Protein AF-0000000080323186 (afdb_homodimer)

Radius of gyration: 21.1 Å; Cα contacts (8 Å, |Δi|>4): 478; chains: 2; bounding box: 39×71×45 Å

InterPro domains:
  IPR002481 Ferric-uptake regulator [PF01475] (17-114)
  IPR002481 Ferric-uptake regulator [PTHR33202] (5-136)
  IPR036388 Winged helix-like DNA-binding domain superfamily [G3DSA:1.10.10.10] (1-80)
  IPR036390 Winged helix DNA-binding domain superfamily [SSF46785] (4-134)

Nearest PDB structures (foldseek):
  4rb2-assembly1_D  TM=7.045E-01  e=1.838E-07  Magnetospirillum gryphiswaldense MSR-1 v2
  4rb1-assembly1_B-2  TM=6.716E-01  e=1.170E-07  Magnetospirillum gryphiswaldense MSR-1 v2
  2b0l-assembly2_C  TM=6.275E-01  e=3.872E-02  Bacillus subtilis
  8ebt-assembly1_D  TM=6.786E-01  e=6.618E-01  Homo sapiens
  8eby-assembly1_D  TM=6.814E-01  e=1.435E+00  Homo sapiens

pLDDT: mean 89.01, std 11.56, range [39.66, 97.69]

Organism: NCBI:txid1503925

Foldseek 3Di:
DPPQLCVVCVVLVHHDDPVLSVLSVVQVPDQFWAFLVRSVVVPPPDDSVVSVVSQVVCCQSFQKHWADQPPPTITIHGHDPPGGGQCNQLQFEWEAEPVVRTIHTDSVHGNPDDDDDPPDDDRYDHHYHYYHDPVGD/DPPQLCVVCVVLVHHDDPVLSVLSVVQVPDQFWAFLVRSVVVVPPDDSVVSVVSQVVCCQSQQKHWADQPPPTITIHGHDPPGGGQCNQLQFEWEAEPVVRTIHTDSVHGNPDDDDDPPDDDRYDHHYHYYHDPVGD

Secondary structure (DSSP, 8-state):
----HHHHHHHTT----HHHHHHHHHHHT-SS-EEHHHHHHHT-S--HHHHHHHHHHHHHTTSEEEEE-SSSSEEEEEPPTT--TT-----EEEEEETTT--EEEEEEEEPPPPPPPTT-EEEEEEEEEEEE-TTT-/----HHHHHHHTT----HHHHHHHHHHHT-SS-EEHHHHHHHT-S--HHHHHHHHHHHHHTTSEEEEE-SSSSEEEEEPPTT--TT-----EEEEEETTT--EEEEEEEEPPPPPPPTT-EEEEEEEEEEEE-TTT-

Sequence (274 aa):
MTENIEVILTQKDINPTAMRLLVLDFLLKQTSAISLTDLEKGLDPSDRITLYRALKKFEEKGLVHSIDDGTGATKYALCEEDCVAGHHHDLHVHFFCNTCRETSCLPKHHIPQIALPEGFKSEEVNLIVKGVCNKCVMTENIEVILTQKDINPTAMRLLVLDFLLKQTSAISLTDLEKGLDPSDRITLYRALKKFEEKGLVHSIDDGTGATKYALCEEDCVAGHHHDLHVHFFCNTCRETSCLPKHHIPQIALPEGFKSEEVNLIVKGVCNKCV

Solvent-accessible surface area (backbone atoms only — not comparable to full-atom values): 15677 Å² total; per-residue (Å²): 128,80,73,56,65,55,56,58,30,48,75,48,75,37,83,70,43,73,66,47,46,51,52,48,55,55,58,71,71,48,90,47,42,40,33,67,66,55,51,39,66,74,53,62,93,58,60,63,66,60,53,48,51,45,52,51,53,34,37,60,40,21,48,26,46,76,41,74,74,71,78,75,55,58,25,37,36,76,42,60,89,84,41,46,54,87,54,73,66,60,51,32,36,32,40,35,19,74,76,86,66,47,34,34,79,36,77,87,32,60,54,71,88,76,78,68,63,87,59,48,45,83,72,44,64,46,40,35,36,31,28,38,38,58,87,73,98,130,79,73,56,65,55,55,58,31,48,75,48,76,36,81,70,43,72,67,48,45,50,52,48,56,53,57,71,71,47,90,48,41,40,32,68,67,54,50,39,66,72,52,63,91,58,60,62,65,59,54,48,51,44,51,49,51,33,36,60,42,22,49,26,46,77,40,72,75,72,78,77,55,60,24,38,36,75,42,60,90,83,42,46,55,87,55,72,64,62,51,32,37,30,38,35,19,74,75,87,67,47,35,34,80,37,77,88,34,59,54,71,87,76,78,68,64,86,58,49,44,82,73,44,63,46,42,35,35,30,25,38,38,59,87,73,100

Structure (mmCIF, N/CA/C/O backbone):
data_AF-0000000080323186-model_v1
#
loop_
_entity.id
_entity.type
_entity.pdbx_description
1 polymer 'Contig2, whole genome shotgun sequence'
#
loop_
_atom_site.group_PDB
_atom_site.id
_atom_site.type_symbol
_atom_site.label_atom_id
_atom_site.label_alt_id
_atom_site.label_comp_id
_atom_site.label_asym_id
_atom_site.label_entity_id
_atom_site.label_seq_id
_atom_site.pdbx_PDB_ins_code
_atom_site.Cartn_x
_atom_site.Cartn_y
_atom_site.Cartn_z
_atom_site.occupancy
_atom_site.B_iso_or_equiv
_atom_site.auth_seq_id
_atom_site.auth_comp_id
_atom_site.auth_asym_id
_atom_site.auth_atom_id
_atom_site.pdbx_PDB_model_num
ATOM 1 N N . MET A 1 1 ? -2.879 -36.875 -7.383 1 39.81 1 MET A N 1
ATOM 2 C CA . MET A 1 1 ? -3.014 -36.312 -8.719 1 39.81 1 MET A CA 1
ATOM 3 C C . MET A 1 1 ? -2.125 -35.094 -8.883 1 39.81 1 MET A C 1
ATOM 5 O O . MET A 1 1 ? -2.342 -34.062 -8.219 1 39.81 1 MET A O 1
ATOM 9 N N . THR A 1 2 ? -0.84 -35.219 -8.781 1 50.88 2 THR A N 1
ATOM 10 C CA . THR A 1 2 ? 0.13 -34.125 -8.922 1 50.88 2 THR A CA 1
ATOM 11 C C . THR A 1 2 ? -0.295 -33.156 -10.023 1 50.88 2 THR A C 1
ATOM 13 O O . THR A 1 2 ? -0.417 -33.562 -11.188 1 50.88 2 THR A O 1
ATOM 16 N N . GLU A 1 3 ? -1.358 -32.438 -9.906 1 59.62 3 GLU A N 1
ATOM 17 C CA . GLU A 1 3 ? -1.761 -31.484 -10.953 1 59.62 3 GLU A CA 1
ATOM 18 C C . GLU A 1 3 ? -0.563 -31.047 -11.789 1 59.62 3 GLU A C 1
ATOM 20 O O . GLU A 1 3 ? 0.5 -30.734 -11.25 1 59.62 3 GLU A O 1
ATOM 25 N N . ASN A 1 4 ? -0.536 -31.531 -13.102 1 83.94 4 ASN A N 1
ATOM 26 C CA . ASN A 1 4 ? 0.609 -31.266 -13.969 1 83.94 4 ASN A CA 1
ATOM 27 C C . ASN A 1 4 ? 0.836 -29.781 -14.18 1 83.94 4 ASN A C 1
ATOM 29 O O . ASN A 1 4 ? -0.018 -29.094 -14.734 1 83.94 4 ASN A O 1
ATOM 33 N N . ILE A 1 5 ? 1.724 -29.234 -13.352 1 91.69 5 ILE A N 1
ATOM 34 C CA . ILE A 1 5 ? 2.098 -27.812 -13.375 1 91.69 5 ILE A CA 1
ATOM 35 C C . ILE A 1 5 ? 2.207 -27.344 -14.82 1 91.69 5 ILE A C 1
ATOM 37 O O . ILE A 1 5 ? 1.92 -26.172 -15.117 1 91.69 5 ILE A O 1
ATOM 41 N N . GLU A 1 6 ? 2.463 -28.328 -15.719 1 94.75 6 GLU A N 1
ATOM 42 C CA . GLU A 1 6 ? 2.523 -27.969 -17.141 1 94.75 6 GLU A CA 1
ATOM 43 C C . GLU A 1 6 ? 1.145 -27.594 -17.672 1 94.75 6 GLU A C 1
ATOM 45 O O . GLU A 1 6 ? 1.015 -26.672 -18.469 1 94.75 6 GLU A O 1
ATOM 50 N N . VAL A 1 7 ? 0.185 -28.297 -17.281 1 94.12 7 VAL A N 1
ATOM 51 C CA . VAL A 1 7 ? -1.182 -28.078 -17.734 1 94.12 7 VAL A CA 1
ATOM 52 C C . VAL A 1 7 ? -1.679 -26.719 -17.25 1 94.12 7 VAL A C 1
ATOM 54 O O . VAL A 1 7 ? -2.367 -26 -17.984 1 94.12 7 VAL A O 1
ATOM 57 N N . ILE A 1 8 ? -1.32 -26.391 -16.062 1 92.94 8 ILE A N 1
ATOM 58 C CA . ILE A 1 8 ? -1.73 -25.109 -15.5 1 92.94 8 ILE A CA 1
ATOM 59 C C . ILE A 1 8 ? -1.182 -23.969 -16.344 1 92.94 8 ILE A C 1
ATOM 61 O O . ILE A 1 8 ? -1.913 -23.047 -16.703 1 92.94 8 ILE A O 1
ATOM 65 N N . LEU A 1 9 ? 0.077 -24.031 -16.703 1 95.31 9 LEU A N 1
ATOM 66 C CA . LEU A 1 9 ? 0.711 -22.984 -17.516 1 95.31 9 LEU A CA 1
ATOM 67 C C . LEU A 1 9 ? 0.094 -22.938 -18.906 1 95.31 9 LEU A C 1
ATOM 69 O O . LEU A 1 9 ? -0.231 -21.844 -19.391 1 95.31 9 LEU A O 1
ATOM 73 N N . THR A 1 10 ? -0.142 -24.047 -19.438 1 94.44 10 THR A N 1
ATOM 74 C CA . THR A 1 10 ? -0.673 -24.094 -20.797 1 94.44 10 THR A CA 1
ATOM 75 C C . THR A 1 10 ? -2.104 -23.562 -20.844 1 94.44 10 THR A C 1
ATOM 77 O O . THR A 1 10 ? -2.494 -22.906 -21.797 1 94.44 10 THR A O 1
ATOM 80 N N . GLN A 1 11 ? -2.852 -23.859 -19.844 1 90.62 11 GLN A N 1
ATOM 81 C CA . GLN A 1 11 ? -4.23 -23.391 -19.766 1 90.62 11 GLN A CA 1
ATOM 82 C C . GLN A 1 11 ? -4.289 -21.859 -19.672 1 90.62 11 GLN A C 1
ATOM 84 O O . GLN A 1 11 ? -5.277 -21.25 -20.062 1 90.62 11 GLN A O 1
ATOM 89 N N . LYS A 1 12 ? -3.244 -21.266 -19.141 1 91.5 12 LYS A N 1
ATOM 90 C CA . LYS A 1 12 ? -3.16 -19.812 -19.016 1 91.5 12 LYS A CA 1
ATOM 91 C C . LYS A 1 12 ? -2.379 -19.203 -20.172 1 91.5 12 LYS A C 1
ATOM 93 O O . LYS A 1 12 ? -1.986 -18.031 -20.125 1 91.5 12 LYS A O 1
ATOM 98 N N . ASP A 1 13 ? -2.104 -20.031 -21.188 1 94.25 13 ASP A N 1
ATOM 99 C CA . ASP A 1 13 ? -1.383 -19.625 -22.391 1 94.25 13 ASP A CA 1
ATOM 100 C C . ASP A 1 13 ? 0.038 -19.172 -22.047 1 94.25 13 ASP A C 1
ATOM 102 O O . ASP A 1 13 ? 0.522 -18.172 -22.562 1 94.25 13 ASP A O 1
ATOM 106 N N . ILE A 1 14 ? 0.627 -19.875 -21.141 1 96.06 14 ILE A N 1
ATOM 107 C CA . ILE A 1 14 ? 2.023 -19.641 -20.781 1 96.06 14 ILE A CA 1
ATOM 108 C C . ILE A 1 14 ? 2.871 -20.828 -21.234 1 96.06 14 ILE A C 1
ATOM 110 O O . ILE A 1 14 ? 2.559 -21.984 -20.938 1 96.06 14 ILE A O 1
ATOM 114 N N . ASN A 1 15 ? 3.98 -20.531 -22 1 97.31 15 ASN A N 1
ATOM 115 C CA . ASN A 1 15 ? 4.898 -21.578 -22.406 1 97.31 15 ASN A CA 1
ATOM 116 C C . ASN A 1 15 ? 5.582 -22.234 -21.203 1 97.31 15 ASN A C 1
ATOM 118 O O . ASN A 1 15 ? 6.234 -21.547 -20.422 1 97.31 15 ASN A O 1
ATOM 122 N N . PRO A 1 16 ? 5.422 -23.531 -21.062 1 96.88 16 PRO A N 1
ATOM 123 C CA . PRO A 1 16 ? 6.016 -24.188 -19.906 1 96.88 16 PRO A CA 1
ATOM 124 C C . PRO A 1 16 ? 7.516 -24.438 -20.062 1 96.88 16 PRO A C 1
ATOM 126 O O . PRO A 1 16 ? 7.934 -25.578 -20.281 1 96.88 16 PRO A O 1
ATOM 129 N N . THR A 1 17 ? 8.328 -23.422 -19.844 1 96.12 17 THR A N 1
ATOM 130 C CA . THR A 1 17 ? 9.773 -23.609 -19.797 1 96.12 17 THR A CA 1
ATOM 131 C C . THR A 1 17 ? 10.195 -24.203 -18.453 1 96.12 17 THR A C 1
ATOM 133 O O . THR A 1 17 ? 9.406 -24.234 -17.5 1 96.12 17 THR A O 1
ATOM 136 N N . ALA A 1 18 ? 11.391 -24.688 -18.391 1 94.94 18 ALA A N 1
ATOM 137 C CA . ALA A 1 18 ? 11.891 -25.297 -17.156 1 94.94 18 ALA A CA 1
ATOM 138 C C . ALA A 1 18 ? 11.797 -24.328 -15.992 1 94.94 18 ALA A C 1
ATOM 140 O O . ALA A 1 18 ? 11.32 -24.688 -14.914 1 94.94 18 ALA A O 1
ATOM 141 N N . MET A 1 19 ? 12.211 -23.109 -16.219 1 95.88 19 MET A N 1
ATOM 142 C CA . MET A 1 19 ? 12.219 -22.109 -15.141 1 95.88 19 MET A CA 1
ATOM 143 C C . MET A 1 19 ? 10.797 -21.766 -14.703 1 95.88 19 MET A C 1
ATOM 145 O O . MET A 1 19 ? 10.523 -21.641 -13.508 1 95.88 19 MET A O 1
ATOM 149 N N . ARG A 1 20 ? 9.93 -21.656 -15.672 1 97 20 ARG A N 1
ATOM 150 C CA . ARG A 1 20 ? 8.547 -21.344 -15.32 1 97 20 ARG A CA 1
ATOM 151 C C . ARG A 1 20 ? 7.91 -22.484 -14.531 1 97 20 ARG A C 1
ATOM 153 O O . ARG A 1 20 ? 7.113 -22.25 -13.625 1 97 20 ARG A O 1
ATOM 160 N N . LEU A 1 21 ? 8.227 -23.688 -14.891 1 96.88 21 LEU A N 1
ATOM 161 C CA . LEU A 1 21 ? 7.734 -24.844 -14.133 1 96.88 21 LEU A CA 1
ATOM 162 C C . LEU A 1 21 ? 8.273 -24.812 -12.703 1 96.88 21 LEU A C 1
ATOM 164 O O . LEU A 1 21 ? 7.539 -25.094 -11.758 1 96.88 21 LEU A O 1
ATOM 168 N N . LEU A 1 22 ? 9.531 -24.469 -12.547 1 96.19 22 LEU A N 1
ATOM 169 C CA . LEU A 1 22 ? 10.141 -24.391 -11.227 1 96.19 22 LEU A CA 1
ATOM 170 C C . LEU A 1 22 ? 9.492 -23.297 -10.391 1 96.19 22 LEU A C 1
ATOM 172 O O . LEU A 1 22 ? 9.188 -23.5 -9.211 1 96.19 22 LEU A O 1
ATOM 176 N N . VAL A 1 23 ? 9.328 -22.172 -10.984 1 97.31 23 VAL A N 1
ATOM 177 C CA . VAL A 1 23 ? 8.719 -21.031 -10.289 1 97.31 23 VAL A CA 1
ATOM 178 C C . VAL A 1 23 ? 7.309 -21.391 -9.836 1 97.31 23 VAL A C 1
ATOM 180 O O . VAL A 1 23 ? 6.934 -21.156 -8.688 1 97.31 23 VAL A O 1
ATOM 183 N N . LEU A 1 24 ? 6.574 -22.016 -10.742 1 97.19 24 LEU A N 1
ATOM 184 C CA . LEU A 1 24 ? 5.207 -22.391 -10.398 1 97.19 24 LEU A CA 1
ATOM 185 C C . LEU A 1 24 ? 5.195 -23.422 -9.273 1 97.19 24 LEU A C 1
ATOM 187 O O . LEU A 1 24 ? 4.398 -23.312 -8.336 1 97.19 24 LEU A O 1
ATOM 191 N N . ASP A 1 25 ? 6.012 -24.406 -9.414 1 96.5 25 ASP A N 1
ATOM 192 C CA . ASP A 1 25 ? 6.102 -25.422 -8.375 1 96.5 25 ASP A CA 1
ATOM 193 C C . ASP A 1 25 ? 6.402 -24.797 -7.012 1 96.5 25 ASP A C 1
ATOM 195 O O . ASP A 1 25 ? 5.805 -25.172 -6.004 1 96.5 25 ASP A O 1
ATOM 199 N N . PHE A 1 26 ? 7.328 -23.875 -6.965 1 97.25 26 PHE A N 1
ATOM 200 C CA . PHE A 1 26 ? 7.676 -23.172 -5.742 1 97.25 26 PHE A CA 1
ATOM 201 C C . PHE A 1 26 ? 6.473 -22.406 -5.191 1 97.25 26 PHE A C 1
ATOM 203 O O . PHE A 1 26 ? 6.18 -22.484 -3.996 1 97.25 26 PHE A O 1
ATOM 210 N N . LEU A 1 27 ? 5.762 -21.672 -6.055 1 97.06 27 LEU A N 1
ATOM 211 C CA . LEU A 1 27 ? 4.609 -20.875 -5.652 1 97.06 27 LEU A CA 1
ATOM 212 C C . LEU A 1 27 ? 3.512 -21.766 -5.07 1 97.06 27 LEU A C 1
ATOM 214 O O . LEU A 1 27 ? 2.869 -21.406 -4.082 1 97.06 27 LEU A O 1
ATOM 218 N N . LEU A 1 28 ? 3.324 -22.922 -5.66 1 95.56 28 LEU A N 1
ATOM 219 C CA . LEU A 1 28 ? 2.27 -23.844 -5.246 1 95.56 28 LEU A CA 1
ATOM 220 C C . LEU A 1 28 ? 2.523 -24.359 -3.836 1 95.56 28 LEU A C 1
ATOM 222 O O . LEU A 1 28 ? 1.591 -24.781 -3.15 1 95.56 28 LEU A O 1
ATOM 226 N N . LYS A 1 29 ? 3.697 -24.266 -3.391 1 95.62 29 LYS A N 1
ATOM 227 C CA . LYS A 1 29 ? 4.074 -24.812 -2.092 1 95.62 29 LYS A CA 1
ATOM 228 C C . LYS A 1 29 ? 4.047 -23.75 -1.011 1 95.62 29 LYS A C 1
ATOM 230 O O . LYS A 1 29 ? 4.32 -24.031 0.158 1 95.62 29 LYS A O 1
ATOM 235 N N . GLN A 1 30 ? 3.779 -22.531 -1.387 1 95.5 30 GLN A N 1
ATOM 236 C CA . GLN A 1 30 ? 3.744 -21.438 -0.424 1 95.5 30 GLN A CA 1
ATOM 237 C C . GLN A 1 30 ? 2.355 -21.281 0.192 1 95.5 30 GLN A C 1
ATOM 239 O O . GLN A 1 30 ? 1.347 -21.516 -0.48 1 95.5 30 GLN A O 1
ATOM 244 N N . THR A 1 31 ? 2.285 -20.859 1.479 1 92.69 31 THR A N 1
ATOM 245 C CA . THR A 1 31 ? 1.031 -20.578 2.172 1 92.69 31 THR A CA 1
ATOM 246 C C . THR A 1 31 ? 0.79 -19.078 2.287 1 92.69 31 THR A C 1
ATOM 248 O O . THR A 1 31 ? -0.274 -18.656 2.738 1 92.69 31 THR A O 1
ATOM 251 N N . SER A 1 32 ? 1.751 -18.312 1.942 1 95.94 32 SER A N 1
ATOM 252 C CA . SER A 1 32 ? 1.684 -16.859 1.958 1 95.94 32 SER A CA 1
ATOM 253 C C . SER A 1 32 ? 2.326 -16.25 0.71 1 95.94 32 SER A C 1
ATOM 255 O O . SER A 1 32 ? 3.008 -16.953 -0.04 1 95.94 32 SER A O 1
ATOM 257 N N . ALA A 1 33 ? 2.039 -14.984 0.494 1 96.62 33 ALA A N 1
ATOM 258 C CA . ALA A 1 33 ? 2.629 -14.297 -0.651 1 96.62 33 ALA A CA 1
ATOM 259 C C . ALA A 1 33 ? 4.145 -14.188 -0.501 1 96.62 33 ALA A C 1
ATOM 261 O O . ALA A 1 33 ? 4.656 -14.07 0.614 1 96.62 33 ALA A O 1
ATOM 262 N N . ILE A 1 34 ? 4.852 -14.172 -1.639 1 97.38 34 ILE A N 1
ATOM 263 C CA . ILE A 1 34 ? 6.309 -14.156 -1.569 1 97.38 34 ILE A CA 1
ATOM 264 C C . ILE A 1 34 ? 6.852 -13.031 -2.451 1 97.38 34 ILE A C 1
ATOM 266 O O . ILE A 1 34 ? 6.223 -12.648 -3.439 1 97.38 34 ILE A O 1
ATOM 270 N N . SER A 1 35 ? 7.977 -12.516 -2.027 1 96.88 35 SER A N 1
ATOM 271 C CA . SER A 1 35 ? 8.68 -11.523 -2.84 1 96.88 35 SER A CA 1
ATOM 272 C C . SER A 1 35 ? 9.602 -12.195 -3.852 1 96.88 35 SER A C 1
ATOM 274 O O . SER A 1 35 ? 9.844 -13.398 -3.775 1 96.88 35 SER A O 1
ATOM 276 N N . LEU A 1 36 ? 10.039 -11.359 -4.828 1 96.81 36 LEU A N 1
ATOM 277 C CA . LEU A 1 36 ? 11.055 -11.836 -5.754 1 96.81 36 LEU A CA 1
ATOM 278 C C . LEU A 1 36 ? 12.281 -12.336 -5.004 1 96.81 36 LEU A C 1
ATOM 280 O O . LEU A 1 36 ? 12.859 -13.367 -5.359 1 96.81 36 LEU A O 1
ATOM 284 N N . THR A 1 37 ? 12.648 -11.641 -3.961 1 96.31 37 THR A N 1
ATOM 285 C CA . THR A 1 37 ? 13.797 -12.031 -3.145 1 96.31 37 THR A CA 1
ATOM 286 C C . THR A 1 37 ? 13.562 -13.391 -2.496 1 96.31 37 THR A C 1
ATOM 288 O O . THR A 1 37 ? 14.461 -14.227 -2.451 1 96.31 37 THR A O 1
ATOM 291 N N . ASP A 1 38 ? 12.43 -13.641 -1.969 1 96.06 38 ASP A N 1
ATOM 292 C CA . ASP A 1 38 ? 12.078 -14.938 -1.404 1 96.06 38 ASP A CA 1
ATOM 293 C C . ASP A 1 38 ? 12.227 -16.047 -2.445 1 96.06 38 ASP A C 1
ATOM 295 O O . ASP A 1 38 ? 12.766 -17.109 -2.148 1 96.06 38 ASP A O 1
ATOM 299 N N . LEU A 1 39 ? 11.664 -15.75 -3.623 1 97.31 39 LEU A N 1
ATOM 300 C CA . LEU A 1 39 ? 11.734 -16.703 -4.719 1 97.31 39 LEU A CA 1
ATOM 301 C C . LEU A 1 39 ? 13.18 -17.016 -5.082 1 97.31 39 LEU A C 1
ATOM 303 O O . LEU A 1 39 ? 13.547 -18.188 -5.242 1 97.31 39 LEU A O 1
ATOM 307 N N . GLU A 1 40 ? 13.969 -15.992 -5.18 1 96.94 40 GLU A N 1
ATOM 308 C CA . GLU A 1 40 ? 15.383 -16.141 -5.512 1 96.94 40 GLU A CA 1
ATOM 309 C C . GLU A 1 40 ? 16.109 -17.016 -4.488 1 96.94 40 GLU A C 1
ATOM 311 O O . GLU A 1 40 ? 16.859 -17.906 -4.855 1 96.94 40 GLU A O 1
ATOM 316 N N . LYS A 1 41 ? 15.875 -16.844 -3.293 1 95.94 41 LYS A N 1
ATOM 317 C CA . LYS A 1 41 ? 16.484 -17.625 -2.223 1 95.94 41 LYS A CA 1
ATOM 318 C C . LYS A 1 41 ? 16.047 -19.078 -2.271 1 95.94 41 LYS A C 1
ATOM 320 O O . LYS A 1 41 ? 16.844 -19.984 -2.014 1 95.94 41 LYS A O 1
ATOM 325 N N . GLY A 1 42 ? 14.82 -19.219 -2.59 1 95.44 42 GLY A N 1
ATOM 326 C CA . GLY A 1 42 ? 14.25 -20.562 -2.605 1 95.44 42 GLY A CA 1
ATOM 327 C C . GLY A 1 42 ? 14.719 -21.391 -3.783 1 95.44 42 GLY A C 1
ATOM 328 O O . GLY A 1 42 ? 14.734 -22.625 -3.715 1 95.44 42 GLY A O 1
ATOM 329 N N .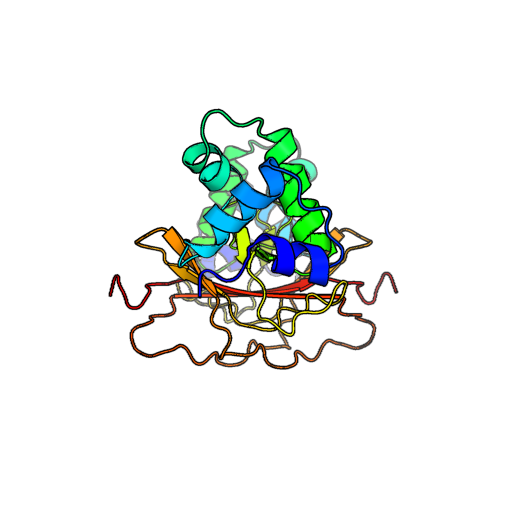 LEU A 1 43 ? 15.023 -20.75 -4.852 1 94.19 43 LEU A N 1
ATOM 330 C CA . LEU A 1 43 ? 15.406 -21.484 -6.055 1 94.19 43 LEU A CA 1
ATOM 331 C C . LEU A 1 43 ? 16.891 -21.312 -6.34 1 94.19 43 LEU A C 1
ATOM 333 O O . LEU A 1 43 ? 17.359 -21.594 -7.445 1 94.19 43 LEU A O 1
ATOM 337 N N . ASP A 1 44 ? 17.75 -20.891 -5.426 1 83.31 44 ASP A N 1
ATOM 338 C CA . ASP A 1 44 ? 19.188 -20.672 -5.609 1 83.31 44 ASP A CA 1
ATOM 339 C C . ASP A 1 44 ? 19.875 -21.969 -6.051 1 83.31 44 ASP A C 1
ATOM 341 O O . ASP A 1 44 ? 19.609 -23.031 -5.504 1 83.31 44 ASP A O 1
ATOM 345 N N . PRO A 1 45 ? 20.719 -21.766 -7.238 1 81.12 45 PRO A N 1
ATOM 346 C CA . PRO A 1 45 ? 21.203 -20.578 -7.941 1 81.12 45 PRO A CA 1
ATOM 347 C C . PRO A 1 45 ? 20.328 -20.203 -9.141 1 81.12 45 PRO A C 1
ATOM 349 O O . PRO A 1 45 ? 20.031 -21.062 -9.977 1 81.12 45 PRO A O 1
ATOM 352 N N . SER A 1 46 ? 19.469 -19.172 -9.164 1 82.19 46 SER A N 1
ATOM 353 C CA . SER A 1 46 ? 18.703 -18.688 -10.312 1 82.19 46 SER A CA 1
ATOM 354 C C . SER A 1 46 ? 18.922 -17.203 -10.531 1 82.19 46 SER A C 1
ATOM 356 O O . SER A 1 46 ? 19.188 -16.469 -9.578 1 82.19 46 SER A O 1
ATOM 358 N N . ASP A 1 47 ? 18.906 -16.828 -11.797 1 92.19 47 ASP A N 1
ATOM 359 C CA . ASP A 1 47 ? 19.031 -15.438 -12.219 1 92.19 47 ASP A CA 1
ATOM 360 C C . ASP A 1 47 ? 17.781 -14.633 -11.836 1 92.19 47 ASP A C 1
ATOM 362 O O . ASP A 1 47 ? 16.672 -14.992 -12.203 1 92.19 47 ASP A O 1
ATOM 366 N N . ARG A 1 48 ? 18.062 -13.625 -11.086 1 95 48 ARG A N 1
ATOM 367 C CA . ARG A 1 48 ? 16.984 -12.789 -10.57 1 95 48 ARG A CA 1
ATOM 368 C C . ARG A 1 48 ? 16.141 -12.219 -11.703 1 95 48 ARG A C 1
ATOM 370 O O . ARG A 1 48 ? 14.906 -12.156 -11.602 1 95 48 ARG A O 1
ATOM 377 N N . ILE A 1 49 ? 16.734 -11.867 -12.758 1 96.31 49 ILE A N 1
ATOM 378 C CA . ILE A 1 49 ? 16.031 -11.281 -13.891 1 96.31 49 ILE A CA 1
ATOM 379 C C . ILE A 1 49 ? 15.07 -12.305 -14.5 1 96.31 49 ILE A C 1
ATOM 381 O O . ILE A 1 49 ? 13.922 -11.984 -14.812 1 96.31 49 ILE A O 1
ATOM 385 N N . THR A 1 50 ? 15.531 -13.492 -14.648 1 96.38 50 THR A N 1
ATOM 386 C CA . THR A 1 50 ? 14.719 -14.57 -15.203 1 96.38 50 THR A CA 1
ATOM 387 C C . THR A 1 50 ? 13.5 -14.836 -14.32 1 96.38 50 THR A C 1
ATOM 389 O O . THR A 1 50 ? 12.383 -14.977 -14.828 1 96.38 50 THR A O 1
ATOM 392 N N . LEU A 1 51 ? 13.773 -14.883 -13.07 1 97.69 51 LEU A N 1
ATOM 393 C CA . LEU A 1 51 ? 12.68 -15.109 -12.133 1 97.69 51 LEU A CA 1
ATOM 394 C C . LEU A 1 51 ? 11.664 -13.969 -12.195 1 97.69 51 LEU A C 1
ATOM 396 O O . LEU A 1 51 ? 10.453 -14.211 -12.172 1 97.69 51 LEU A O 1
ATOM 400 N N . TYR A 1 52 ? 12.141 -12.805 -12.32 1 97.69 52 TYR A N 1
ATOM 401 C CA . TYR A 1 52 ? 11.281 -11.625 -12.414 1 97.69 52 TYR A CA 1
ATOM 402 C C . TYR A 1 52 ? 10.391 -11.695 -13.648 1 97.69 52 TYR A C 1
ATOM 404 O O . TYR A 1 52 ? 9.188 -11.438 -13.578 1 97.69 52 TYR A O 1
ATOM 412 N N . ARG A 1 53 ? 10.953 -12.016 -14.695 1 97 53 ARG A N 1
ATOM 413 C CA . ARG A 1 53 ? 10.211 -12.094 -15.953 1 97 53 ARG A CA 1
ATOM 414 C C . ARG A 1 53 ? 9.148 -13.18 -15.891 1 97 53 ARG A C 1
ATOM 416 O O . ARG A 1 53 ? 8.055 -13.016 -16.438 1 97 53 ARG A O 1
ATOM 423 N N . ALA A 1 54 ? 9.539 -14.328 -15.289 1 97.56 54 ALA A N 1
ATOM 424 C CA . ALA A 1 54 ? 8.547 -15.383 -15.117 1 97.56 54 ALA A CA 1
ATOM 425 C C . ALA A 1 54 ? 7.352 -14.883 -14.305 1 97.56 54 ALA A C 1
ATOM 427 O O . ALA A 1 54 ? 6.199 -15.078 -14.695 1 97.56 54 ALA A O 1
ATOM 428 N N . LEU A 1 55 ? 7.66 -14.234 -13.219 1 96.88 55 LEU A N 1
ATOM 429 C CA . LEU A 1 55 ? 6.602 -13.703 -12.367 1 96.88 55 LEU A CA 1
ATOM 430 C C . LEU A 1 55 ? 5.738 -12.695 -13.133 1 96.88 55 LEU A C 1
ATOM 432 O O . LEU A 1 55 ? 4.512 -12.711 -13.008 1 96.88 55 LEU A O 1
ATOM 436 N N . LYS A 1 56 ? 6.387 -11.852 -13.914 1 95.94 56 LYS A N 1
ATOM 437 C CA . LYS A 1 56 ? 5.648 -10.844 -14.672 1 95.94 56 LYS A CA 1
ATOM 438 C C . LYS A 1 56 ? 4.754 -11.492 -15.727 1 95.94 56 LYS A C 1
ATOM 440 O O . LYS A 1 56 ? 3.625 -11.055 -15.945 1 95.94 56 LYS A O 1
ATOM 445 N N . LYS A 1 57 ? 5.293 -12.477 -16.375 1 95.75 57 LYS A N 1
ATOM 446 C CA . LYS A 1 57 ? 4.48 -13.227 -17.328 1 95.75 57 LYS A CA 1
ATOM 447 C C . LYS A 1 57 ? 3.287 -13.883 -16.625 1 95.75 57 LYS A C 1
ATOM 449 O O . LYS A 1 57 ? 2.166 -13.844 -17.141 1 95.75 57 LYS A O 1
ATOM 454 N N . PHE A 1 58 ? 3.527 -14.547 -15.453 1 95.44 58 PHE A N 1
ATOM 455 C CA . PHE A 1 58 ? 2.451 -15.141 -14.672 1 95.44 58 PHE A CA 1
ATOM 456 C C . PHE A 1 58 ? 1.393 -14.109 -14.32 1 95.44 58 PHE A C 1
ATOM 458 O O . PHE A 1 58 ? 0.194 -14.391 -14.391 1 95.44 58 PHE A O 1
ATOM 465 N N . GLU A 1 59 ? 1.826 -12.953 -13.922 1 92.69 59 GLU A N 1
ATOM 466 C CA . GLU A 1 59 ? 0.921 -11.867 -13.555 1 92.69 59 GLU A CA 1
ATOM 467 C C . GLU A 1 59 ? 0.1 -11.406 -14.75 1 92.69 59 GLU A C 1
ATOM 469 O O . GLU A 1 59 ? -1.118 -11.242 -14.648 1 92.69 59 GLU A O 1
ATOM 474 N N . GLU A 1 60 ? 0.73 -11.211 -15.828 1 90.75 60 GLU A N 1
ATOM 475 C CA . GLU A 1 60 ? 0.092 -10.773 -17.062 1 90.75 60 GLU A CA 1
ATOM 476 C C . GLU A 1 60 ? -1.02 -11.734 -17.484 1 90.75 60 GLU A C 1
ATOM 478 O O . GLU A 1 60 ? -2.062 -11.305 -17.984 1 90.75 60 GLU A O 1
ATOM 483 N N . LYS A 1 61 ? -0.775 -12.969 -17.234 1 91.81 61 LYS A N 1
ATOM 484 C CA . LYS A 1 61 ? -1.694 -13.992 -17.719 1 91.81 61 LYS A CA 1
ATOM 485 C C . LYS A 1 61 ? -2.68 -14.398 -16.625 1 91.81 61 LYS A C 1
ATOM 487 O O . LYS A 1 61 ? -3.439 -15.359 -16.797 1 91.81 61 LYS A O 1
ATOM 492 N N . GLY A 1 62 ? -2.615 -13.797 -15.469 1 90.12 62 GLY A N 1
ATOM 493 C CA . GLY A 1 62 ? -3.598 -13.992 -14.414 1 90.12 62 GLY A CA 1
ATOM 494 C C . GLY A 1 62 ? -3.334 -15.227 -13.57 1 90.12 62 GLY A C 1
ATOM 495 O O . GLY A 1 62 ? -4.258 -15.805 -13 1 90.12 62 GLY A O 1
ATOM 496 N N . LEU A 1 63 ? -2.168 -15.688 -13.594 1 92.38 63 LEU A N 1
ATOM 497 C CA . LEU A 1 63 ? -1.808 -16.844 -12.773 1 92.38 63 LEU A CA 1
ATOM 498 C C . LEU A 1 63 ? -1.439 -16.406 -11.359 1 92.38 63 LEU A C 1
ATOM 500 O O . LEU A 1 63 ? -1.754 -17.094 -10.391 1 92.38 63 LEU A O 1
ATOM 504 N N . VAL A 1 64 ? -0.783 -15.242 -11.266 1 93.5 64 VAL A N 1
ATOM 505 C CA . VAL A 1 64 ? -0.472 -14.656 -9.969 1 93.5 64 VAL A CA 1
ATOM 506 C C . VAL A 1 64 ? -0.914 -13.195 -9.938 1 93.5 64 VAL A C 1
ATOM 508 O O . VAL A 1 64 ? -1.156 -12.594 -10.984 1 93.5 64 VAL A O 1
ATOM 511 N N . HIS A 1 65 ? -1.134 -12.68 -8.781 1 91.19 65 HIS A N 1
ATOM 512 C CA . HIS A 1 65 ? -1.331 -11.25 -8.586 1 91.19 65 HIS A CA 1
ATOM 513 C C . HIS A 1 65 ? -0.296 -10.672 -7.625 1 91.19 65 HIS A C 1
ATOM 515 O O . HIS A 1 65 ? 0.29 -11.406 -6.824 1 91.19 65 HIS A O 1
ATOM 521 N N . SER A 1 66 ? -0.037 -9.461 -7.777 1 91.31 66 SER A N 1
ATOM 522 C CA . SER A 1 66 ? 0.941 -8.781 -6.934 1 91.31 66 SER A CA 1
ATOM 523 C C . SER A 1 66 ? 0.258 -7.992 -5.82 1 91.31 66 SER A C 1
ATOM 525 O O . SER A 1 66 ? -0.878 -7.543 -5.977 1 91.31 66 SER A O 1
ATOM 527 N N . ILE A 1 67 ? 0.951 -7.867 -4.719 1 90.25 67 ILE A N 1
ATOM 528 C CA . ILE A 1 67 ? 0.448 -7.191 -3.527 1 90.25 67 ILE A CA 1
ATOM 529 C C . ILE A 1 67 ? 1.466 -6.156 -3.051 1 90.25 67 ILE A C 1
ATOM 531 O O . ILE A 1 67 ? 2.652 -6.461 -2.918 1 90.25 67 ILE A O 1
ATOM 535 N N . ASP A 1 68 ? 0.985 -5 -2.93 1 88.31 68 ASP A N 1
ATOM 536 C CA . ASP A 1 68 ? 1.764 -3.977 -2.238 1 88.31 68 ASP A CA 1
ATOM 537 C C . ASP A 1 68 ? 1.347 -3.865 -0.773 1 88.31 68 ASP A C 1
ATOM 539 O O . ASP A 1 68 ? 0.328 -3.248 -0.458 1 88.31 68 ASP A O 1
ATOM 543 N N . ASP A 1 69 ? 2.17 -4.469 0.062 1 89.25 69 ASP A N 1
ATOM 544 C CA . ASP A 1 69 ? 1.755 -4.527 1.461 1 89.25 69 ASP A CA 1
ATOM 545 C C . ASP A 1 69 ? 2.473 -3.463 2.291 1 89.25 69 ASP A C 1
ATOM 547 O O . ASP A 1 69 ? 2.449 -3.512 3.521 1 89.25 69 ASP A O 1
ATOM 551 N N . GLY A 1 70 ? 3.252 -2.576 1.661 1 81.69 70 GLY A N 1
ATOM 552 C CA . GLY A 1 70 ? 3.889 -1.459 2.34 1 81.69 70 GLY A CA 1
ATOM 553 C C . GLY A 1 70 ? 5.277 -1.786 2.852 1 81.69 70 GLY A C 1
ATOM 554 O O . GLY A 1 70 ? 5.945 -0.935 3.443 1 81.69 70 GLY A O 1
ATOM 555 N N . THR A 1 71 ? 5.727 -2.982 2.645 1 85.44 71 THR A N 1
ATOM 556 C CA . THR A 1 71 ? 7.035 -3.373 3.152 1 85.44 71 THR A CA 1
ATOM 557 C C . THR A 1 71 ? 8.148 -2.902 2.217 1 85.44 71 THR A C 1
ATOM 559 O O . THR A 1 71 ? 9.328 -2.998 2.549 1 85.44 71 THR A O 1
ATOM 562 N N . GLY A 1 72 ? 7.711 -2.383 1.121 1 81.75 72 GLY A N 1
ATOM 563 C CA . GLY A 1 72 ? 8.719 -1.942 0.167 1 81.75 72 GLY A CA 1
ATOM 564 C C . GLY A 1 72 ? 8.977 -2.955 -0.932 1 81.75 72 GLY A C 1
ATOM 565 O O . GLY A 1 72 ? 9.578 -2.623 -1.958 1 81.75 72 GLY A O 1
ATOM 566 N N . ALA A 1 73 ? 8.648 -4.137 -0.729 1 87.56 73 ALA A N 1
ATOM 567 C CA . ALA A 1 73 ? 8.797 -5.164 -1.757 1 87.56 73 ALA A CA 1
ATOM 568 C C . ALA A 1 73 ? 7.441 -5.668 -2.234 1 87.56 73 ALA A C 1
ATOM 570 O O . ALA A 1 73 ? 6.547 -5.93 -1.425 1 87.56 73 ALA A O 1
ATOM 571 N N . THR A 1 74 ? 7.363 -5.754 -3.529 1 91.38 74 THR A N 1
ATOM 572 C CA . THR A 1 74 ? 6.156 -6.355 -4.09 1 91.38 74 THR A CA 1
ATOM 573 C C . THR A 1 74 ? 6.098 -7.848 -3.77 1 91.38 74 THR A C 1
ATOM 575 O O . THR A 1 74 ? 7.105 -8.547 -3.861 1 91.38 74 THR A O 1
ATOM 578 N N . LYS A 1 75 ? 4.961 -8.305 -3.312 1 94.88 75 LYS A N 1
ATOM 579 C CA . LYS A 1 75 ? 4.758 -9.727 -3.076 1 94.88 75 LYS A CA 1
ATOM 580 C C . LYS A 1 75 ? 3.822 -10.336 -4.117 1 94.88 75 LYS A C 1
ATOM 582 O O . LYS A 1 75 ? 3.033 -9.617 -4.742 1 94.88 75 LYS A O 1
ATOM 587 N N . TYR A 1 76 ? 3.941 -11.672 -4.281 1 95.5 76 TYR A N 1
ATOM 588 C CA . TYR A 1 76 ? 3.16 -12.383 -5.289 1 95.5 76 TYR A CA 1
ATOM 589 C C . TYR A 1 76 ? 2.471 -13.602 -4.684 1 95.5 76 TYR A C 1
ATOM 591 O O . TYR A 1 76 ? 3.051 -14.305 -3.852 1 95.5 76 TYR A O 1
ATOM 599 N N . ALA A 1 77 ? 1.27 -13.859 -5.102 1 94.44 77 ALA A N 1
ATOM 600 C CA . ALA A 1 77 ? 0.508 -15.047 -4.719 1 94.44 77 ALA A CA 1
ATOM 601 C C . ALA A 1 77 ? -0.287 -15.594 -5.898 1 94.44 77 ALA A C 1
ATOM 603 O O . ALA A 1 77 ? -0.62 -14.852 -6.828 1 94.44 77 ALA A O 1
ATOM 604 N N . LEU A 1 78 ? -0.509 -16.812 -5.852 1 92.75 78 LEU A N 1
ATOM 605 C CA . LEU A 1 78 ? -1.329 -17.422 -6.891 1 92.75 78 LEU A CA 1
ATOM 606 C C . LEU A 1 78 ? -2.75 -16.875 -6.859 1 92.75 78 LEU A C 1
ATOM 608 O O . LEU A 1 78 ? -3.318 -16.656 -5.785 1 92.75 78 LEU A O 1
ATOM 612 N N . CYS A 1 79 ? -3.271 -16.625 -8.039 1 88.44 79 CYS A N 1
ATOM 613 C CA . CYS A 1 79 ? -4.66 -16.203 -8.156 1 88.44 79 CYS A CA 1
ATOM 614 C C . CYS A 1 79 ? -5.609 -17.375 -7.949 1 88.44 79 CYS A C 1
ATOM 616 O O . CYS A 1 79 ? -5.227 -18.531 -8.148 1 88.44 79 CYS A O 1
ATOM 618 N N . GLU A 1 80 ? -6.805 -16.969 -7.434 1 77.69 80 GLU A N 1
ATOM 619 C CA . GLU A 1 80 ? -7.84 -18 -7.414 1 77.69 80 GLU A CA 1
ATOM 620 C C . GLU A 1 80 ? -8.219 -18.422 -8.828 1 77.69 80 GLU A C 1
ATOM 622 O O . GLU A 1 80 ? -7.945 -17.719 -9.797 1 77.69 80 GLU A O 1
ATOM 627 N N . GLU A 1 81 ? -8.633 -19.578 -8.992 1 67.81 81 GLU A N 1
ATOM 628 C CA . GLU A 1 81 ? -8.914 -20.219 -10.273 1 67.81 81 GLU A CA 1
ATOM 629 C C . GLU A 1 81 ? -9.68 -19.281 -11.203 1 67.81 81 GLU A C 1
ATOM 631 O O . GLU A 1 81 ? -9.461 -19.281 -12.414 1 67.81 81 GLU A O 1
ATOM 636 N N . ASP A 1 82 ? -10.523 -18.406 -10.711 1 63.09 82 ASP A N 1
ATOM 637 C CA . ASP A 1 82 ? -11.383 -17.609 -11.578 1 63.09 82 ASP A CA 1
ATOM 638 C C . ASP A 1 82 ? -10.758 -16.25 -11.891 1 63.09 82 ASP A C 1
ATOM 640 O O . ASP A 1 82 ? -11.414 -15.375 -12.445 1 63.09 82 ASP A O 1
ATOM 644 N N . CYS A 1 83 ? -9.539 -16.188 -11.633 1 65.25 83 CYS A N 1
ATOM 645 C CA . CYS A 1 83 ? -8.891 -14.914 -11.898 1 65.25 83 CYS A CA 1
ATOM 646 C C . CYS A 1 83 ? -8.492 -14.797 -13.359 1 65.25 83 CYS A C 1
ATOM 648 O O . CYS A 1 83 ? -7.902 -15.719 -13.93 1 65.25 83 CYS A O 1
ATOM 650 N N . VAL A 1 84 ? -9.211 -13.953 -14.18 1 61.53 84 VAL A N 1
ATOM 651 C CA . VAL A 1 84 ? -8.977 -13.781 -15.609 1 61.53 84 VAL A CA 1
ATOM 652 C C . VAL A 1 84 ? -7.926 -12.695 -15.828 1 61.53 84 VAL A C 1
ATOM 654 O O . VAL A 1 84 ? -7.77 -11.789 -15 1 61.53 84 VAL A O 1
ATOM 657 N N . ALA A 1 85 ? -7.125 -12.836 -16.906 1 59.75 85 ALA A N 1
ATOM 658 C CA . ALA A 1 85 ? -6.117 -11.883 -17.375 1 59.75 85 ALA A CA 1
ATOM 659 C C . ALA A 1 85 ? -6.703 -10.477 -17.469 1 59.75 85 ALA A C 1
ATOM 661 O O . ALA A 1 85 ? -7.836 -10.297 -17.938 1 59.75 85 ALA A O 1
ATOM 662 N N . GLY A 1 86 ? -5.93 -9.414 -17.031 1 56.72 86 GLY A N 1
ATOM 663 C CA . GLY A 1 86 ? -6.285 -8.008 -17.203 1 56.72 86 GLY A CA 1
ATOM 664 C C . GLY A 1 86 ? -7.094 -7.453 -16.047 1 56.72 86 GLY A C 1
ATOM 665 O O . GLY A 1 86 ? -7.23 -6.238 -15.914 1 56.72 86 GLY A O 1
ATOM 666 N N . HIS A 1 87 ? -7.934 -8.266 -15.516 1 54.56 87 HIS A N 1
ATOM 667 C CA . HIS A 1 87 ? -8.781 -7.77 -14.43 1 54.56 87 HIS A CA 1
ATOM 668 C C . HIS A 1 87 ? -8.375 -8.375 -13.094 1 54.56 87 HIS A C 1
ATOM 670 O O . HIS A 1 87 ? -9.078 -9.242 -12.562 1 54.56 87 HIS A O 1
ATOM 676 N N . HIS A 1 88 ? -7.172 -8.383 -12.922 1 53.69 88 HIS A N 1
ATOM 677 C CA . HIS A 1 88 ? -6.801 -8.906 -11.617 1 53.69 88 HIS A CA 1
ATOM 678 C C . HIS A 1 88 ? -7.441 -8.094 -10.492 1 53.69 88 HIS A C 1
ATOM 680 O O . HIS A 1 88 ? -6.852 -7.125 -10.016 1 53.69 88 HIS A O 1
ATOM 686 N N . HIS A 1 89 ? -8.695 -7.82 -10.719 1 55.41 89 HIS A N 1
ATOM 687 C CA . HIS A 1 89 ? -9.32 -7.137 -9.594 1 55.41 89 HIS A CA 1
ATOM 688 C C . HIS A 1 89 ? -9.312 -8.016 -8.344 1 55.41 89 HIS A C 1
ATOM 690 O O . HIS A 1 89 ? -10.281 -8.75 -8.094 1 55.41 89 HIS A O 1
ATOM 696 N N . ASP A 1 90 ? -8.078 -8.438 -7.934 1 60.31 90 ASP A N 1
ATOM 697 C CA . ASP A 1 90 ? -8.18 -9.148 -6.664 1 60.31 90 ASP A CA 1
ATOM 698 C C . ASP A 1 90 ? -8.875 -8.297 -5.609 1 60.31 90 ASP A C 1
ATOM 700 O O . ASP A 1 90 ? -8.234 -7.523 -4.902 1 60.31 90 ASP A O 1
ATOM 704 N N . LEU A 1 91 ? -10.109 -8.352 -5.719 1 75.56 91 LEU A N 1
ATOM 705 C CA . LEU A 1 91 ? -11.008 -7.559 -4.891 1 75.56 91 LEU A CA 1
ATOM 706 C C . LEU A 1 91 ? -11.203 -8.203 -3.523 1 75.56 91 LEU A C 1
ATOM 708 O O . LEU A 1 91 ? -12.336 -8.305 -3.037 1 75.56 91 LEU A O 1
ATOM 712 N N . HIS A 1 92 ? -9.984 -8.859 -3.041 1 87.62 92 HIS A N 1
ATOM 713 C CA . HIS A 1 92 ? -10.109 -9.383 -1.688 1 87.62 92 HIS A CA 1
ATOM 714 C C . HIS A 1 92 ? -9.094 -8.742 -0.75 1 87.62 92 HIS A C 1
ATOM 716 O O . HIS A 1 92 ? -8.164 -8.07 -1.2 1 87.62 92 HIS A O 1
ATOM 722 N N . VAL A 1 93 ? -9.359 -8.953 0.537 1 91.12 93 VAL A N 1
ATOM 723 C CA . VAL A 1 93 ? -8.531 -8.375 1.586 1 91.12 93 VAL A CA 1
ATOM 724 C C . VAL A 1 93 ? -7.199 -9.117 1.666 1 91.12 93 VAL A C 1
ATOM 726 O O . VAL A 1 93 ? -7.16 -10.344 1.593 1 91.12 93 VAL A O 1
ATOM 729 N N . HIS A 1 94 ? -6.129 -8.398 1.722 1 94.44 94 HIS A N 1
ATOM 730 C CA . HIS A 1 94 ? -4.82 -8.945 2.062 1 94.44 94 HIS A CA 1
ATOM 731 C C . HIS A 1 94 ? -4.41 -8.547 3.475 1 94.44 94 HIS A C 1
ATOM 733 O O . HIS A 1 94 ? -4.621 -7.402 3.889 1 94.44 94 HIS A O 1
ATOM 739 N N . PHE A 1 95 ? -3.834 -9.516 4.203 1 95.62 95 PHE A N 1
ATOM 740 C CA . PHE A 1 95 ? -3.445 -9.305 5.594 1 95.62 95 PHE A CA 1
ATOM 741 C C . PHE A 1 95 ? -1.936 -9.43 5.758 1 95.62 95 PHE A C 1
ATOM 743 O O . PHE A 1 95 ? -1.343 -10.43 5.344 1 95.62 95 PHE A O 1
ATOM 750 N N . PHE A 1 96 ? -1.346 -8.453 6.34 1 96.38 96 PHE A N 1
ATOM 751 C CA . PHE A 1 96 ? 0.07 -8.477 6.688 1 96.38 96 PHE A CA 1
ATOM 752 C C . PHE A 1 96 ? 0.254 -8.609 8.195 1 96.38 96 PHE A C 1
ATOM 754 O O . PHE A 1 96 ? -0.22 -7.77 8.961 1 96.38 96 PHE A O 1
ATOM 761 N N . CYS A 1 97 ? 0.969 -9.57 8.594 1 97.44 97 CYS A N 1
ATOM 762 C CA . CYS A 1 97 ? 1.207 -9.805 10.016 1 97.44 97 CYS A CA 1
ATOM 763 C C . CYS A 1 97 ? 2.465 -9.086 10.484 1 97.44 97 CYS A C 1
ATOM 765 O O . CYS A 1 97 ? 3.551 -9.305 9.945 1 97.44 97 CYS A O 1
ATOM 767 N N . ASN A 1 98 ? 2.354 -8.367 11.5 1 95.5 98 ASN A N 1
ATOM 768 C CA . ASN A 1 98 ? 3.465 -7.59 12.039 1 95.5 98 ASN A CA 1
ATOM 769 C C . ASN A 1 98 ? 4.426 -8.469 12.836 1 95.5 98 ASN A C 1
ATOM 771 O O . ASN A 1 98 ? 5.543 -8.055 13.148 1 95.5 98 ASN A O 1
ATOM 775 N N . THR A 1 99 ? 4.09 -9.641 13.117 1 96.56 99 THR A N 1
ATOM 776 C CA . THR A 1 99 ? 4.91 -10.539 13.922 1 96.56 99 THR A CA 1
ATOM 777 C C . THR A 1 99 ? 5.723 -11.477 13.023 1 96.56 99 THR A C 1
ATOM 779 O O . THR A 1 99 ? 6.953 -11.406 13 1 96.56 99 THR A O 1
ATOM 782 N N . CYS A 1 100 ? 5.148 -12.258 12.234 1 96.69 100 CYS A N 1
ATOM 783 C CA . CYS A 1 100 ? 5.867 -13.211 11.398 1 96.69 100 CYS A CA 1
ATOM 784 C C . CYS A 1 100 ? 6.289 -12.578 10.078 1 96.69 100 CYS A C 1
ATOM 786 O O . CYS A 1 100 ? 7.09 -13.148 9.336 1 96.69 100 CYS A O 1
ATOM 788 N N . ARG A 1 101 ? 5.629 -11.43 9.719 1 95.81 101 ARG A N 1
ATOM 789 C CA . ARG A 1 101 ? 5.973 -10.609 8.57 1 95.81 101 ARG A CA 1
ATOM 790 C C . ARG A 1 101 ? 5.461 -11.234 7.273 1 95.81 101 ARG A C 1
ATOM 792 O O . ARG A 1 101 ? 5.941 -10.898 6.188 1 95.81 101 ARG A O 1
ATOM 799 N N . GLU A 1 102 ? 4.5 -12.141 7.426 1 96.25 102 GLU A N 1
ATOM 800 C CA . GLU A 1 102 ? 3.92 -12.766 6.242 1 96.25 102 GLU A CA 1
ATOM 801 C C . GLU A 1 102 ? 2.688 -12 5.766 1 96.25 102 GLU A C 1
ATOM 803 O O . GLU A 1 102 ? 1.95 -11.438 6.574 1 96.25 102 GLU A O 1
ATOM 808 N N . THR A 1 103 ? 2.459 -11.992 4.457 1 96.62 103 THR A N 1
ATOM 809 C CA . THR A 1 103 ? 1.25 -11.453 3.838 1 96.62 103 THR A CA 1
ATOM 810 C C . THR A 1 103 ? 0.373 -12.586 3.305 1 96.62 103 THR A C 1
ATOM 812 O O . THR A 1 103 ? 0.838 -13.43 2.535 1 96.62 103 THR A O 1
ATOM 815 N N . SER A 1 104 ? -0.837 -12.609 3.723 1 95.06 104 SER A N 1
ATOM 816 C CA . SER A 1 104 ? -1.764 -13.648 3.281 1 95.06 104 SER A CA 1
ATOM 817 C C . SER A 1 104 ? -2.963 -13.047 2.555 1 95.06 104 SER A C 1
ATOM 819 O O . SER A 1 104 ? -3.41 -11.945 2.889 1 95.06 104 SER A O 1
ATOM 821 N N . CYS A 1 105 ? -3.486 -13.82 1.623 1 92.75 105 CYS A N 1
ATOM 822 C CA . CYS A 1 105 ? -4.746 -13.484 0.973 1 92.75 105 CYS A CA 1
ATOM 823 C C . CYS A 1 105 ? -5.934 -14 1.779 1 92.75 105 CYS A C 1
ATOM 825 O O . CYS A 1 105 ? -5.895 -15.109 2.307 1 92.75 105 CYS A O 1
ATOM 827 N N . LEU A 1 106 ? -6.926 -13.18 1.921 1 91.31 106 LEU A N 1
ATOM 828 C CA . LEU A 1 106 ? -8.195 -13.602 2.512 1 91.31 106 LEU A CA 1
ATOM 829 C C . LEU A 1 106 ? -9.305 -13.609 1.468 1 91.31 106 LEU A C 1
ATOM 831 O O . LEU A 1 106 ? -10.141 -12.703 1.44 1 91.31 106 LEU A O 1
ATOM 835 N N . PRO A 1 107 ? -9.406 -14.633 0.655 1 86 107 PRO A N 1
ATOM 836 C CA . PRO A 1 107 ? -10.266 -14.633 -0.533 1 86 107 PRO A CA 1
ATOM 837 C C . PRO A 1 107 ? -11.75 -14.562 -0.188 1 86 107 PRO A C 1
ATOM 839 O O . PRO A 1 107 ? -12.555 -14.117 -1.007 1 86 107 PRO A O 1
ATOM 842 N N . LYS A 1 108 ? -12.094 -14.969 0.933 1 84.81 108 LYS A N 1
ATOM 843 C CA . LYS A 1 108 ? -13.5 -14.961 1.32 1 84.81 108 LYS A CA 1
ATOM 844 C C . LYS A 1 108 ? -13.93 -13.578 1.811 1 84.81 108 LYS A C 1
ATOM 846 O O . LYS A 1 108 ? -15.117 -13.328 2.033 1 84.81 108 LYS A O 1
ATOM 851 N N . HIS A 1 109 ? -13.023 -12.773 1.988 1 84.19 109 HIS A N 1
ATOM 852 C CA . HIS A 1 109 ? -13.297 -11.414 2.434 1 84.19 109 HIS A CA 1
ATOM 853 C C . HIS A 1 109 ? -13.102 -10.414 1.299 1 84.19 109 HIS A C 1
ATOM 855 O O . HIS A 1 109 ? -11.992 -9.922 1.079 1 84.19 109 HIS A O 1
ATOM 861 N N . HIS A 1 110 ? -14.211 -10.133 0.686 1 83.06 110 HIS A N 1
ATOM 862 C CA . HIS A 1 110 ? -14.203 -9.266 -0.487 1 83.06 110 HIS A CA 1
ATOM 863 C C . HIS A 1 110 ? -14.141 -7.797 -0.084 1 83.06 110 HIS A C 1
ATOM 865 O O . HIS A 1 110 ? -14.648 -7.418 0.972 1 83.06 110 HIS A O 1
ATOM 871 N N . ILE A 1 111 ? -13.469 -7.043 -0.917 1 83.06 111 ILE A N 1
ATOM 872 C CA . ILE A 1 111 ? -13.461 -5.598 -0.736 1 83.06 111 ILE A CA 1
ATOM 873 C C . ILE A 1 111 ? -14.812 -5.02 -1.142 1 83.06 111 ILE A C 1
ATOM 875 O O . ILE A 1 111 ? -15.273 -5.234 -2.266 1 83.06 111 ILE A O 1
ATOM 879 N N . PRO A 1 112 ? -15.367 -4.441 -0.153 1 78.31 112 PRO A N 1
ATOM 880 C CA . PRO A 1 112 ? -16.641 -3.822 -0.551 1 78.31 112 PRO A CA 1
ATOM 881 C C . PRO A 1 112 ? -16.469 -2.791 -1.666 1 78.31 112 PRO A C 1
ATOM 883 O O . PRO A 1 112 ? -15.375 -2.252 -1.85 1 78.31 112 PRO A O 1
ATOM 886 N N . GLN A 1 113 ? -17.562 -2.707 -2.475 1 78.88 113 GLN A N 1
ATOM 887 C CA . GLN A 1 113 ? -17.531 -1.675 -3.504 1 78.88 113 GLN A CA 1
ATOM 888 C C . GLN A 1 113 ? -17.281 -0.299 -2.896 1 78.88 113 GLN A C 1
ATOM 890 O O . GLN A 1 113 ? -17.938 0.095 -1.937 1 78.88 113 GLN A O 1
ATOM 895 N N . ILE A 1 114 ? -16.297 0.347 -3.412 1 82 114 ILE A N 1
ATOM 896 C CA . ILE A 1 114 ? -15.93 1.67 -2.916 1 82 114 ILE A CA 1
ATOM 897 C C . ILE A 1 114 ? -16.531 2.744 -3.82 1 82 114 ILE A C 1
ATOM 899 O O . ILE A 1 114 ? -16.312 2.738 -5.031 1 82 114 ILE A O 1
ATOM 903 N N . ALA A 1 115 ? -17.406 3.553 -3.201 1 84.19 115 ALA A N 1
ATOM 904 C CA . ALA A 1 115 ? -17.953 4.691 -3.938 1 84.19 115 ALA A CA 1
ATOM 905 C C . ALA A 1 115 ? -16.938 5.828 -4.016 1 84.19 115 ALA A C 1
ATOM 907 O O . ALA A 1 115 ? -16.422 6.285 -2.99 1 84.19 115 ALA A O 1
ATOM 908 N N . LEU A 1 116 ? -16.609 6.16 -5.258 1 90.81 116 LEU A N 1
ATOM 909 C CA . LEU A 1 116 ? -15.711 7.289 -5.469 1 90.81 116 LEU A CA 1
ATOM 910 C C . LEU A 1 116 ? -16.484 8.539 -5.863 1 90.81 116 LEU A C 1
ATOM 912 O O . LEU A 1 116 ? -17.609 8.438 -6.375 1 90.81 116 LEU A O 1
ATOM 916 N N . PRO A 1 117 ? -15.93 9.672 -5.508 1 91.62 117 PRO A N 1
ATOM 917 C CA . PRO A 1 117 ? -16.594 10.906 -5.957 1 91.62 117 PRO A CA 1
ATOM 918 C C . PRO A 1 117 ? -16.703 10.992 -7.477 1 91.62 117 PRO A C 1
ATOM 920 O O . PRO A 1 117 ? -16.047 10.242 -8.195 1 91.62 117 PRO A O 1
ATOM 923 N N . GLU A 1 118 ? -17.594 11.875 -7.875 1 92.12 118 GLU A N 1
ATOM 924 C CA . GLU A 1 118 ? -17.797 12.086 -9.305 1 92.12 118 GLU A CA 1
ATOM 925 C C . GLU A 1 118 ? -16.484 12.43 -10 1 92.12 118 GLU A C 1
ATOM 927 O O . GLU A 1 118 ? -15.68 13.211 -9.469 1 92.12 118 GLU A O 1
ATOM 932 N N . GLY A 1 119 ? -16.266 11.828 -11.18 1 94 119 GLY A N 1
ATOM 933 C CA . GLY A 1 119 ? -15.117 12.172 -12.008 1 94 119 GLY A CA 1
ATOM 934 C C . GLY A 1 119 ? -13.93 11.25 -11.797 1 94 119 GLY A C 1
ATOM 935 O O . GLY A 1 119 ? -12.977 11.273 -12.57 1 94 119 GLY A O 1
ATOM 936 N N . PHE A 1 120 ? -13.984 10.5 -10.758 1 94.88 120 PHE A N 1
ATOM 937 C CA . PHE A 1 120 ? -12.898 9.555 -10.523 1 94.88 120 PHE A CA 1
ATOM 938 C C . PHE A 1 120 ? -13.156 8.242 -11.258 1 94.88 120 PHE A C 1
ATOM 940 O O . PHE A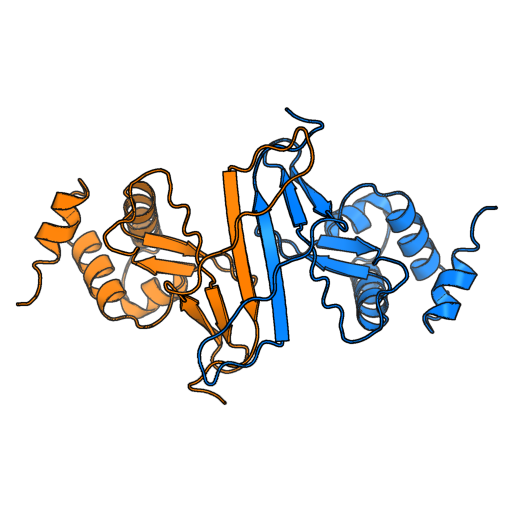 1 120 ? -14.297 7.77 -11.305 1 94.88 120 PHE A O 1
ATOM 947 N N . LYS A 1 121 ? -12.141 7.691 -11.781 1 94.31 121 LYS A N 1
ATOM 948 C CA . LYS A 1 121 ? -12.211 6.375 -12.414 1 94.31 121 LYS A CA 1
ATOM 949 C C . LYS A 1 121 ? -11.281 5.383 -11.719 1 94.31 121 LYS A C 1
ATOM 951 O O . LYS A 1 121 ? -10.062 5.586 -11.695 1 94.31 121 LYS A O 1
ATOM 956 N N . SER A 1 122 ? -11.844 4.348 -11.195 1 91.31 122 SER A N 1
ATOM 957 C CA . SER A 1 122 ? -11.078 3.326 -10.484 1 91.31 122 SER A CA 1
ATOM 958 C C . SER A 1 122 ? -10.477 2.312 -11.453 1 91.31 122 SER A C 1
ATOM 960 O O . SER A 1 122 ? -11.156 1.851 -12.375 1 91.31 122 SER A O 1
ATOM 962 N N . GLU A 1 123 ? -9.227 1.971 -11.266 1 88.31 123 GLU A N 1
ATOM 963 C CA . GLU A 1 123 ? -8.562 0.949 -12.07 1 88.31 123 GLU A CA 1
ATOM 964 C C . GLU A 1 123 ? -8.094 -0.216 -11.203 1 88.31 123 GLU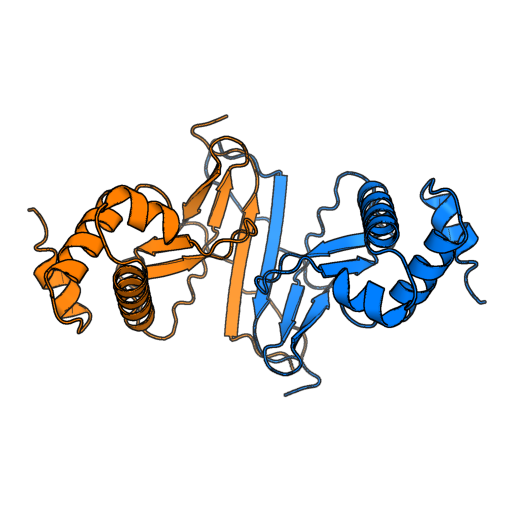 A C 1
ATOM 966 O O . GLU A 1 123 ? -8.07 -1.363 -11.656 1 88.31 123 GLU A O 1
ATOM 971 N N . GLU A 1 124 ? -7.652 0.041 -10.062 1 87.19 124 GLU A N 1
ATOM 972 C CA . GLU A 1 124 ? -7.148 -0.958 -9.125 1 87.19 124 GLU A CA 1
ATOM 973 C C . GLU A 1 124 ? -7.5 -0.591 -7.684 1 87.19 124 GLU A C 1
ATOM 975 O O . GLU A 1 124 ? -7.441 0.581 -7.305 1 87.19 124 GLU A O 1
ATOM 980 N N . VAL A 1 125 ? -7.848 -1.566 -6.91 1 88.12 125 VAL A N 1
ATOM 981 C CA . VAL A 1 125 ? -8.141 -1.372 -5.492 1 88.12 125 VAL A CA 1
ATOM 982 C C . VAL A 1 125 ? -7.262 -2.297 -4.656 1 88.12 125 VAL A C 1
ATOM 984 O O . VAL A 1 125 ? -7.191 -3.5 -4.91 1 88.12 125 VAL A O 1
ATOM 987 N N . ASN A 1 126 ? -6.559 -1.727 -3.738 1 88.81 126 ASN A N 1
ATOM 988 C CA . ASN A 1 126 ? -5.703 -2.475 -2.822 1 88.81 126 ASN A CA 1
ATOM 989 C C . ASN A 1 126 ? -6.105 -2.248 -1.368 1 88.81 126 ASN A C 1
ATOM 991 O O . ASN A 1 126 ? -6.109 -1.111 -0.89 1 88.81 126 ASN A O 1
ATOM 995 N N . LEU A 1 127 ? -6.465 -3.275 -0.72 1 90.56 127 LEU A N 1
ATOM 996 C CA . LEU A 1 127 ? -6.789 -3.213 0.701 1 90.56 127 LEU A CA 1
ATOM 997 C C . LEU A 1 127 ? -5.852 -4.102 1.512 1 90.56 127 LEU A C 1
ATOM 999 O O . LEU A 1 127 ? -5.844 -5.324 1.338 1 90.56 127 LEU A O 1
ATOM 1003 N N . ILE A 1 128 ? -5.113 -3.477 2.334 1 91.75 128 ILE A N 1
ATOM 1004 C CA . ILE A 1 128 ? -4.188 -4.18 3.213 1 91.75 128 ILE A CA 1
ATOM 1005 C C . ILE A 1 128 ? -4.586 -3.961 4.668 1 91.75 128 ILE A C 1
ATOM 1007 O O . ILE A 1 128 ? -4.727 -2.818 5.113 1 91.75 128 ILE A O 1
ATOM 1011 N N . VAL A 1 129 ? -4.805 -4.988 5.375 1 91.88 129 VAL A N 1
ATOM 1012 C CA . VAL A 1 129 ? -4.961 -4.945 6.824 1 91.88 129 VAL A CA 1
ATOM 1013 C C . VAL A 1 129 ? -3.682 -5.43 7.5 1 91.88 129 VAL A C 1
ATOM 1015 O O . VAL A 1 129 ? -3.152 -6.488 7.152 1 91.88 129 VAL A O 1
ATOM 1018 N N . LYS A 1 130 ? -3.16 -4.598 8.359 1 92.75 130 LYS A N 1
ATOM 1019 C CA . LYS A 1 130 ? -1.979 -4.992 9.125 1 92.75 130 LYS A CA 1
ATOM 1020 C C . LYS A 1 130 ? -2.342 -5.301 10.57 1 92.75 130 LYS A C 1
ATOM 1022 O O . LYS A 1 130 ? -3.174 -4.613 11.172 1 92.75 130 LYS A O 1
ATOM 1027 N N . GLY A 1 131 ? -1.666 -6.246 11.133 1 95 131 GLY A N 1
ATOM 1028 C CA . GLY A 1 131 ? -1.893 -6.656 12.508 1 95 131 GLY A CA 1
ATOM 1029 C C . GLY A 1 131 ? -1.191 -7.953 12.867 1 95 131 GLY A C 1
ATOM 1030 O O . GLY A 1 131 ? -0.036 -8.164 12.492 1 95 131 GLY A O 1
ATOM 1031 N N . VAL A 1 132 ? -1.94 -8.758 13.68 1 97.44 132 VAL A N 1
ATOM 1032 C CA . VAL A 1 132 ? -1.395 -10.047 14.094 1 97.44 132 VAL A CA 1
ATOM 1033 C C . VAL A 1 132 ? -2.268 -11.18 13.555 1 97.44 132 VAL A C 1
ATOM 1035 O O . VAL A 1 132 ? -3.488 -11.164 13.727 1 97.44 132 VAL A O 1
ATOM 1038 N N . CYS A 1 133 ? -1.634 -12.078 12.875 1 96.62 133 CYS A N 1
ATOM 1039 C CA . CYS A 1 133 ? -2.402 -13.148 12.242 1 96.62 133 CYS A CA 1
ATOM 1040 C C . CYS A 1 133 ? -2.746 -14.242 13.25 1 96.62 133 CYS A C 1
ATOM 1042 O O . CYS A 1 133 ? -2.277 -14.211 14.391 1 96.62 133 CYS A O 1
ATOM 1044 N N . ASN A 1 134 ? -3.562 -15.281 12.781 1 95.44 134 ASN A N 1
ATOM 1045 C CA . ASN A 1 134 ? -4.113 -16.312 13.648 1 95.44 134 ASN A CA 1
ATOM 1046 C C . ASN A 1 134 ? -3.037 -17.297 14.102 1 95.44 134 ASN A C 1
ATOM 1048 O O . ASN A 1 134 ? -3.24 -18.047 15.055 1 95.44 134 ASN A O 1
ATOM 1052 N N . LYS A 1 135 ? -1.919 -17.328 13.461 1 95.69 135 LYS A N 1
ATOM 1053 C CA . LYS A 1 135 ? -0.827 -18.219 13.844 1 95.69 135 LYS A CA 1
ATOM 1054 C C . LYS A 1 135 ? 0.08 -17.562 14.883 1 95.69 135 LYS A C 1
ATOM 1056 O O . LYS A 1 135 ? 0.899 -18.234 15.508 1 95.69 135 LYS A O 1
ATOM 1061 N N . CYS A 1 136 ? 0.036 -16.25 15.07 1 95.94 136 CYS A N 1
ATOM 1062 C CA . CYS A 1 136 ? 0.95 -15.508 15.93 1 95.94 136 CYS A CA 1
ATOM 1063 C C . CYS A 1 136 ? 0.228 -14.969 17.156 1 95.94 136 CYS A C 1
ATOM 1065 O O . CYS A 1 136 ? 0.857 -14.406 18.062 1 95.94 136 CYS A O 1
ATOM 1067 N N . VAL A 1 137 ? -1.092 -14.984 17.125 1 81.75 137 VAL A N 1
ATOM 1068 C CA . VAL A 1 137 ? -1.816 -14.477 18.281 1 81.75 137 VAL A CA 1
ATOM 1069 C C . VAL A 1 137 ? -1.529 -15.367 19.484 1 81.75 137 VAL A C 1
ATOM 1071 O O . VAL A 1 137 ? -1.41 -16.578 19.359 1 81.75 137 VAL A O 1
ATOM 1074 N N . MET B 1 1 ? -8.398 34.875 8.898 1 39.66 1 MET B N 1
ATOM 1075 C CA . MET B 1 1 ? -8.078 34.25 10.18 1 39.66 1 MET B CA 1
ATOM 1076 C C . MET B 1 1 ? -6.926 33.25 10.031 1 39.66 1 MET B C 1
ATOM 1078 O O . MET B 1 1 ? -7.098 32.156 9.461 1 39.66 1 MET B O 1
ATOM 1082 N N . THR B 1 2 ? -5.797 33.656 9.539 1 51.09 2 THR B N 1
ATOM 1083 C CA . THR B 1 2 ? -4.598 32.844 9.359 1 51.09 2 THR B CA 1
ATOM 1084 C C . THR B 1 2 ? -4.387 31.906 10.562 1 51.09 2 THR B C 1
ATOM 1086 O O . THR B 1 2 ? -4.18 32.375 11.68 1 51.09 2 THR B O 1
ATOM 1089 N N . GLU B 1 3 ? -5.234 30.969 10.844 1 59.59 3 GLU B N 1
ATOM 1090 C CA . GLU B 1 3 ? -5.039 30.078 11.992 1 59.59 3 GLU B CA 1
ATOM 1091 C C . GLU B 1 3 ? -3.561 29.953 12.344 1 59.59 3 GLU B C 1
ATOM 1093 O O . GLU B 1 3 ? -2.713 29.828 11.461 1 59.59 3 GLU B O 1
ATOM 1098 N N . ASN B 1 4 ? -3.217 30.531 13.562 1 84.25 4 ASN B N 1
ATOM 1099 C CA . ASN B 1 4 ? -1.819 30.562 13.984 1 84.25 4 ASN B CA 1
ATOM 1100 C C . ASN B 1 4 ? -1.222 29.156 14.047 1 84.25 4 ASN B C 1
ATOM 1102 O O . ASN B 1 4 ? -1.695 28.312 14.812 1 84.25 4 ASN B O 1
ATOM 1106 N N . ILE B 1 5 ? -0.532 28.797 12.969 1 91.62 5 ILE B N 1
ATOM 1107 C CA . ILE B 1 5 ? 0.141 27.5 12.828 1 91.62 5 ILE B CA 1
ATOM 1108 C C . ILE B 1 5 ? 0.771 27.109 14.156 1 91.62 5 ILE B C 1
ATOM 1110 O O . ILE B 1 5 ? 0.834 25.922 14.484 1 91.62 5 ILE B O 1
ATOM 1114 N N . GLU B 1 6 ? 1.069 28.156 14.984 1 94.75 6 GLU B N 1
ATOM 1115 C CA . GLU B 1 6 ? 1.629 27.875 16.297 1 94.75 6 GLU B CA 1
ATOM 1116 C C . GLU B 1 6 ? 0.586 27.234 17.219 1 94.75 6 GLU B C 1
ATOM 1118 O O . GLU B 1 6 ? 0.903 26.344 18 1 94.75 6 GLU B O 1
ATOM 1123 N N . VAL B 1 7 ? -0.579 27.703 17.156 1 94.06 7 VAL B N 1
ATOM 1124 C CA . VAL B 1 7 ? -1.664 27.219 18 1 94.06 7 VAL B CA 1
ATOM 1125 C C . VAL B 1 7 ? -1.984 25.766 17.656 1 94.06 7 VAL B C 1
ATOM 1127 O O . VAL B 1 7 ? -2.252 24.953 18.547 1 94.06 7 VAL B O 1
ATOM 1130 N N . ILE B 1 8 ? -1.933 25.484 16.406 1 92.88 8 ILE B N 1
ATOM 1131 C CA . ILE B 1 8 ? -2.217 24.125 15.945 1 92.88 8 ILE B CA 1
ATOM 1132 C C . ILE B 1 8 ? -1.209 23.156 16.562 1 92.88 8 ILE B C 1
ATOM 1134 O O . ILE B 1 8 ? -1.589 22.109 17.078 1 92.88 8 ILE B O 1
ATOM 1138 N N . LEU B 1 9 ? 0.053 23.484 16.516 1 95.31 9 LEU B N 1
ATOM 1139 C CA . LEU B 1 9 ? 1.104 22.625 17.062 1 95.31 9 LEU B CA 1
ATOM 1140 C C . LEU B 1 9 ? 0.962 22.5 18.562 1 95.31 9 LEU B C 1
ATOM 1142 O O . LEU B 1 9 ? 1.037 21.391 19.109 1 95.31 9 LEU B O 1
ATOM 1146 N N . THR B 1 10 ? 0.676 23.547 19.188 1 94.38 10 THR B N 1
ATOM 1147 C CA . THR B 1 10 ? 0.579 23.547 20.641 1 94.38 10 THR B CA 1
ATOM 1148 C C . THR B 1 10 ? -0.624 22.734 21.109 1 94.38 10 THR B C 1
ATOM 1150 O O . THR B 1 10 ? -0.555 22.031 22.109 1 94.38 10 THR B O 1
ATOM 1153 N N . GLN B 1 11 ? -1.678 22.812 20.391 1 90.56 11 GLN B N 1
ATOM 1154 C CA . GLN B 1 11 ? -2.883 22.062 20.719 1 90.56 11 GLN B CA 1
ATOM 1155 C C . GLN B 1 11 ? -2.645 20.562 20.594 1 90.56 11 GLN B C 1
ATOM 1157 O O . GLN B 1 11 ? -3.307 19.766 21.266 1 90.56 11 GLN B O 1
ATOM 1162 N N . LYS B 1 12 ? -1.717 20.172 19.75 1 91.44 12 LYS B N 1
ATOM 1163 C CA . LYS B 1 12 ? -1.37 18.766 19.562 1 91.44 12 LYS B CA 1
ATOM 1164 C C . LYS B 1 12 ? -0.167 18.375 20.422 1 91.44 12 LYS B C 1
ATOM 1166 O O . LYS B 1 12 ? 0.427 17.312 20.203 1 91.44 12 LYS B O 1
ATOM 1171 N N . ASP B 1 13 ? 0.223 19.281 21.328 1 94.25 13 ASP B N 1
ATOM 1172 C CA . ASP B 1 13 ? 1.344 19.078 22.25 1 94.25 13 ASP B CA 1
ATOM 1173 C C . ASP B 1 13 ? 2.654 18.922 21.469 1 94.25 13 ASP B C 1
ATOM 1175 O O . ASP B 1 13 ? 3.475 18.062 21.797 1 94.25 13 ASP B O 1
ATOM 1179 N N . ILE B 1 14 ? 2.775 19.688 20.453 1 96.06 14 ILE B N 1
ATOM 1180 C CA . ILE B 1 14 ? 4.012 19.75 19.688 1 96.06 14 ILE B CA 1
ATOM 1181 C C . ILE B 1 14 ? 4.688 21.109 19.891 1 96.06 14 ILE B C 1
ATOM 1183 O O . ILE B 1 14 ? 4.062 22.156 19.734 1 96.06 14 ILE B O 1
ATOM 1187 N N . ASN B 1 15 ? 6.012 21.078 20.281 1 97.31 15 ASN B N 1
ATOM 1188 C CA . ASN B 1 15 ? 6.766 22.312 20.422 1 97.31 15 ASN B CA 1
ATOM 1189 C C . ASN B 1 15 ? 6.902 23.047 19.094 1 97.31 15 ASN B C 1
ATOM 1191 O O . ASN B 1 15 ? 7.414 22.484 18.125 1 97.31 15 ASN B O 1
ATOM 1195 N N . PRO B 1 16 ? 6.441 24.281 19.047 1 96.94 16 PRO B N 1
ATOM 1196 C CA . PRO B 1 16 ? 6.504 25 17.781 1 96.94 16 PRO B CA 1
ATOM 1197 C C . PRO B 1 16 ? 7.895 25.562 17.484 1 96.94 16 PRO B C 1
ATOM 1199 O O . PRO B 1 16 ? 8.102 26.781 17.594 1 96.94 16 PRO B O 1
ATOM 1202 N N . THR B 1 17 ? 8.797 24.75 17.016 1 96.12 17 THR B N 1
ATOM 1203 C CA . THR B 1 17 ? 10.086 25.234 16.531 1 96.12 17 THR B CA 1
ATOM 1204 C C . THR B 1 17 ? 9.945 25.859 15.148 1 96.12 17 THR B C 1
ATOM 1206 O O . THR B 1 17 ? 8.922 25.703 14.484 1 96.12 17 THR B O 1
ATOM 1209 N N . ALA B 1 18 ? 10.945 26.578 14.75 1 94.94 18 ALA B N 1
ATOM 1210 C CA . ALA B 1 18 ? 10.922 27.234 13.445 1 94.94 18 ALA B CA 1
ATOM 1211 C C . ALA B 1 18 ? 10.688 26.219 12.328 1 94.94 18 ALA B C 1
ATOM 1213 O O . ALA B 1 18 ? 9.836 26.438 11.453 1 94.94 18 ALA B O 1
ATOM 1214 N N . MET B 1 19 ? 11.383 25.125 12.383 1 95.94 19 MET B N 1
ATOM 1215 C CA . MET B 1 19 ? 11.281 24.125 11.336 1 95.94 19 MET B CA 1
ATOM 1216 C C . MET B 1 19 ? 9.898 23.484 11.328 1 95.94 19 MET B C 1
ATOM 1218 O O . MET B 1 19 ? 9.32 23.25 10.266 1 95.94 19 MET B O 1
ATOM 1222 N N . ARG B 1 20 ? 9.406 23.219 12.5 1 97.06 20 ARG B N 1
ATOM 1223 C CA . ARG B 1 20 ? 8.086 22.609 12.57 1 97.06 20 ARG B CA 1
ATOM 1224 C C . ARG B 1 20 ? 7.012 23.562 12.047 1 97.06 20 ARG B C 1
ATOM 1226 O O . ARG B 1 20 ? 6.047 23.125 11.414 1 97.06 20 ARG B O 1
ATOM 1233 N N . LEU B 1 21 ? 7.164 24.828 12.328 1 96.81 21 LEU B N 1
ATOM 1234 C CA . LEU B 1 21 ? 6.234 25.812 11.789 1 96.81 21 LEU B CA 1
ATOM 1235 C C . LEU B 1 21 ? 6.312 25.859 10.266 1 96.81 21 LEU B C 1
ATOM 1237 O O . LEU B 1 21 ? 5.285 25.938 9.586 1 96.81 21 LEU B O 1
ATOM 1241 N N . LEU B 1 22 ? 7.496 25.766 9.734 1 96.19 22 LEU B N 1
ATOM 1242 C CA . LEU B 1 22 ? 7.688 25.781 8.289 1 96.19 22 LEU B CA 1
ATOM 1243 C C . LEU B 1 22 ? 7.066 24.531 7.648 1 96.19 22 LEU B C 1
ATOM 1245 O O . LEU B 1 22 ? 6.387 24.641 6.625 1 96.19 22 LEU B O 1
ATOM 1249 N N . VAL B 1 23 ? 7.332 23.422 8.234 1 97.31 23 VAL B N 1
ATOM 1250 C CA . VAL B 1 23 ? 6.801 22.172 7.723 1 97.31 23 VAL B CA 1
ATOM 1251 C C . VAL B 1 23 ? 5.273 22.203 7.723 1 97.31 23 VAL B C 1
ATOM 1253 O O . VAL B 1 23 ? 4.637 21.859 6.73 1 97.31 23 VAL B O 1
ATOM 1256 N N . LEU B 1 24 ? 4.738 22.688 8.828 1 97.19 24 LEU B N 1
ATOM 1257 C CA . LEU B 1 24 ? 3.281 22.75 8.914 1 97.19 24 LEU B CA 1
ATOM 1258 C C . LEU B 1 24 ? 2.717 23.719 7.879 1 97.19 24 LEU B C 1
ATOM 1260 O O . LEU B 1 24 ? 1.72 23.422 7.219 1 97.19 24 LEU B O 1
ATOM 1264 N N . ASP B 1 25 ? 3.318 24.859 7.793 1 96.5 25 ASP B N 1
ATOM 1265 C CA . ASP B 1 25 ? 2.875 25.844 6.805 1 96.5 25 ASP B CA 1
ATOM 1266 C C . ASP B 1 25 ? 2.879 25.25 5.398 1 96.5 25 ASP B C 1
ATOM 1268 O O . ASP B 1 25 ? 1.938 25.453 4.629 1 96.5 25 ASP B O 1
ATOM 1272 N N . PHE B 1 26 ? 3.91 24.531 5.055 1 97.25 26 PHE B N 1
ATOM 1273 C CA . PHE B 1 26 ? 4.023 23.875 3.758 1 97.25 26 PHE B CA 1
ATOM 1274 C C . PHE B 1 26 ? 2.898 22.875 3.568 1 97.25 26 PHE B C 1
ATOM 1276 O O . PHE B 1 26 ? 2.252 22.844 2.518 1 97.25 26 PHE B O 1
ATOM 1283 N N . LEU B 1 27 ? 2.66 22.031 4.582 1 96.94 27 LEU B N 1
ATOM 1284 C CA . LEU B 1 27 ? 1.631 21 4.516 1 96.94 27 LEU B CA 1
ATOM 1285 C C . LEU B 1 27 ? 0.251 21.609 4.32 1 96.94 27 LEU B C 1
ATOM 1287 O O . LEU B 1 27 ? -0.566 21.094 3.557 1 96.94 27 LEU B O 1
ATOM 1291 N N . LEU B 1 28 ? 0.016 22.734 4.969 1 95.44 28 LEU B N 1
ATOM 1292 C CA . LEU B 1 28 ? -1.283 23.391 4.922 1 95.44 28 LEU B CA 1
ATOM 1293 C C . LEU B 1 28 ? -1.579 23.906 3.518 1 95.44 28 LEU B C 1
ATOM 1295 O O . LEU B 1 28 ? -2.74 24.094 3.154 1 95.44 28 LEU B O 1
ATOM 1299 N N . LYS B 1 29 ? -0.602 24.062 2.742 1 95.56 29 LYS B N 1
ATOM 1300 C CA . LYS B 1 29 ? -0.755 24.641 1.408 1 95.56 29 LYS B CA 1
ATOM 1301 C C . LYS B 1 29 ? -0.88 23.547 0.351 1 95.56 29 LYS B C 1
ATOM 1303 O O . LYS B 1 29 ? -1.049 23.828 -0.834 1 95.56 29 LYS B O 1
ATOM 1308 N N . GLN B 1 30 ? -0.761 22.312 0.762 1 95.44 30 GLN B N 1
ATOM 1309 C CA . GLN B 1 30 ? -0.853 21.203 -0.183 1 95.44 30 GLN B CA 1
ATOM 1310 C C . GLN B 1 30 ? -2.299 20.75 -0.359 1 95.44 30 GLN B C 1
ATOM 1312 O O . GLN B 1 30 ? -3.084 20.766 0.591 1 95.44 30 GLN B O 1
ATOM 1317 N N . THR B 1 31 ? -2.652 20.266 -1.577 1 92.62 31 THR B N 1
ATOM 1318 C CA . THR B 1 31 ? -3.971 19.719 -1.873 1 92.62 31 THR B CA 1
ATOM 1319 C C . THR B 1 31 ? -3.914 18.188 -1.958 1 92.62 31 THR B C 1
ATOM 1321 O O . THR B 1 31 ? -4.949 17.531 -2.086 1 92.62 31 THR B O 1
ATOM 1324 N N . SER B 1 32 ? -2.75 17.656 -1.938 1 95.88 32 SER B N 1
ATOM 1325 C CA . SER B 1 32 ? -2.512 16.203 -1.979 1 95.88 32 SER B CA 1
ATOM 1326 C C . SER B 1 32 ? -1.414 15.805 -1.002 1 95.88 32 SER B C 1
ATOM 1328 O O . SER B 1 32 ? -0.704 16.656 -0.467 1 95.88 32 SER B O 1
ATOM 1330 N N . ALA B 1 33 ? -1.355 14.508 -0.749 1 96.62 33 ALA B N 1
ATOM 1331 C CA . ALA B 1 33 ? -0.317 14 0.143 1 96.62 33 ALA B CA 1
ATOM 1332 C C . ALA B 1 33 ? 1.07 14.195 -0.46 1 96.62 33 ALA B C 1
ATOM 1334 O O . ALA B 1 33 ? 1.235 14.156 -1.682 1 96.62 33 ALA B O 1
ATOM 1335 N N . ILE B 1 34 ? 2.074 14.375 0.409 1 97.38 34 ILE B N 1
ATOM 1336 C CA . ILE B 1 34 ? 3.412 14.656 -0.096 1 97.38 34 ILE B CA 1
ATOM 1337 C C . ILE B 1 34 ? 4.418 13.711 0.549 1 97.38 34 ILE B C 1
ATOM 1339 O O . ILE B 1 34 ? 4.207 13.242 1.67 1 97.38 34 ILE B O 1
ATOM 1343 N N . SER B 1 35 ? 5.441 13.414 -0.212 1 96.94 35 SER B N 1
ATOM 1344 C CA . SER B 1 35 ? 6.543 12.617 0.321 1 96.94 35 SER B CA 1
ATOM 1345 C C . SER B 1 35 ? 7.562 13.5 1.034 1 96.94 35 SER B C 1
ATOM 1347 O O . SER B 1 35 ? 7.512 14.727 0.931 1 96.94 35 SER B O 1
ATOM 1349 N N . LEU B 1 36 ? 8.438 12.805 1.801 1 96.81 36 LEU B N 1
ATOM 1350 C CA . LEU B 1 36 ? 9.555 13.516 2.4 1 96.81 36 LEU B CA 1
ATOM 1351 C C . LEU B 1 36 ? 10.375 14.234 1.333 1 96.81 36 LEU B C 1
ATOM 1353 O O . LEU B 1 36 ? 10.805 15.375 1.537 1 96.81 36 LEU B O 1
ATOM 1357 N N . THR B 1 37 ? 10.555 13.602 0.206 1 96.31 37 THR B N 1
ATOM 1358 C CA . THR B 1 37 ? 11.289 14.195 -0.901 1 96.31 37 THR B CA 1
ATOM 1359 C C . THR B 1 37 ? 10.594 15.453 -1.406 1 96.31 37 THR B C 1
ATOM 1361 O O . THR B 1 37 ? 11.242 16.469 -1.688 1 96.31 37 THR B O 1
ATOM 1364 N N . ASP B 1 38 ? 9.336 15.438 -1.562 1 96.06 38 ASP B N 1
ATOM 1365 C CA . ASP B 1 38 ? 8.562 16.609 -1.956 1 96.06 38 ASP B CA 1
ATOM 1366 C C . ASP B 1 38 ? 8.781 17.766 -0.973 1 96.06 38 ASP B C 1
ATOM 1368 O O . ASP B 1 38 ? 8.961 18.906 -1.382 1 96.06 38 ASP B O 1
ATOM 1372 N N . LEU B 1 39 ? 8.664 17.391 0.31 1 97.31 39 LEU B N 1
ATOM 1373 C CA . LEU B 1 39 ? 8.852 18.391 1.364 1 97.31 39 LEU B CA 1
ATOM 1374 C C . LEU B 1 39 ? 10.242 19 1.292 1 97.31 39 LEU B C 1
ATOM 1376 O O . LEU B 1 39 ? 10.391 20.234 1.366 1 97.31 39 LEU B O 1
ATOM 1380 N N . GLU B 1 40 ? 11.227 18.188 1.114 1 96.94 40 GLU B N 1
ATOM 1381 C CA . GLU B 1 40 ? 12.609 18.641 1.013 1 96.94 40 GLU B CA 1
ATOM 1382 C C . GLU B 1 40 ? 12.789 19.594 -0.154 1 96.94 40 GLU B C 1
ATOM 1384 O O . GLU B 1 40 ? 13.406 20.656 -0.001 1 96.94 40 GLU B O 1
ATOM 1389 N N . LYS B 1 41 ? 12.258 19.328 -1.231 1 96 41 LYS B N 1
ATOM 1390 C CA . LYS B 1 41 ? 12.352 20.188 -2.412 1 96 41 LYS B CA 1
ATOM 1391 C C . LYS B 1 41 ? 11.641 21.516 -2.188 1 96 41 LYS B C 1
ATOM 1393 O O . LYS B 1 41 ? 12.109 22.562 -2.641 1 96 41 LYS B O 1
ATOM 1398 N N . GLY B 1 42 ? 10.562 21.406 -1.515 1 95.44 42 GLY B N 1
ATOM 1399 C CA . GLY B 1 42 ? 9.758 22.594 -1.291 1 95.44 42 GLY B CA 1
ATOM 1400 C C . GLY B 1 42 ? 10.367 23.547 -0.282 1 95.44 42 GLY B C 1
ATOM 1401 O O . GLY B 1 42 ? 10.102 24.75 -0.318 1 95.44 42 GLY B O 1
ATOM 1402 N N . LEU B 1 43 ? 11.094 23.031 0.632 1 94.25 43 LEU B N 1
ATOM 1403 C CA . LEU B 1 43 ? 11.648 23.859 1.688 1 94.25 43 LEU B CA 1
ATOM 1404 C C . LEU B 1 43 ? 13.156 24.031 1.508 1 94.25 43 LEU B C 1
ATOM 1406 O O . LEU B 1 43 ? 13.852 24.469 2.426 1 94.25 43 LEU B O 1
ATOM 1410 N N . ASP B 1 44 ? 13.781 23.766 0.373 1 83.12 44 ASP B N 1
ATOM 1411 C CA . ASP B 1 44 ? 15.211 23.875 0.11 1 83.12 44 ASP B CA 1
ATOM 1412 C C . ASP B 1 44 ? 15.719 25.297 0.37 1 83.12 44 ASP B C 1
ATOM 1414 O O . ASP B 1 44 ? 15.086 26.266 -0.046 1 83.12 44 ASP B O 1
ATOM 1418 N N . PRO B 1 45 ? 16.891 25.312 1.25 1 81 45 PRO B N 1
ATOM 1419 C CA . PRO B 1 45 ? 17.797 24.266 1.742 1 81 45 PRO B CA 1
ATOM 1420 C C . PRO B 1 45 ? 17.422 23.766 3.131 1 81 45 PRO B C 1
ATOM 1422 O O . PRO B 1 45 ? 17.188 24.562 4.043 1 81 45 PRO B O 1
ATOM 1425 N N . SER B 1 46 ? 16.859 22.562 3.385 1 82.19 46 SER B N 1
ATOM 1426 C CA . SER B 1 46 ? 16.594 21.969 4.688 1 82.19 46 SER B CA 1
ATOM 1427 C C . SER B 1 46 ? 17.172 20.562 4.785 1 82.19 46 SER B C 1
ATOM 1429 O O . SER B 1 46 ? 17.297 19.859 3.777 1 82.19 46 SER B O 1
ATOM 1431 N N . ASP B 1 47 ? 17.609 20.25 5.988 1 92.25 47 ASP B N 1
ATOM 1432 C CA . ASP B 1 47 ? 18.156 18.922 6.309 1 92.25 47 ASP B CA 1
ATOM 1433 C C . ASP B 1 47 ? 17.047 17.875 6.285 1 92.25 47 ASP B C 1
ATOM 1435 O O . ASP B 1 47 ? 16.047 18 6.984 1 92.25 47 ASP B O 1
ATOM 1439 N N . ARG B 1 48 ? 17.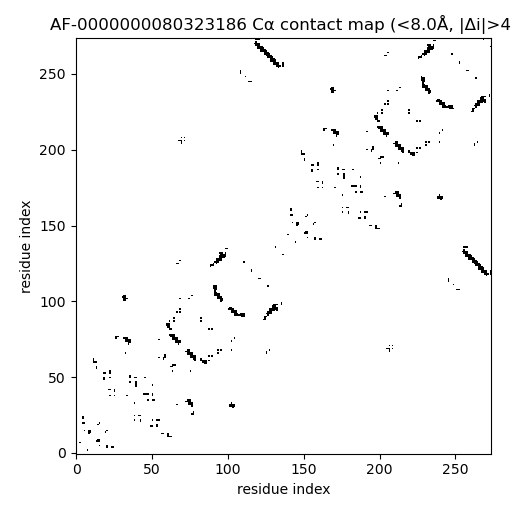281 16.906 5.449 1 94.94 48 ARG B N 1
ATOM 1440 C CA . ARG B 1 48 ? 16.297 15.852 5.254 1 94.94 48 ARG B CA 1
ATOM 1441 C C . ARG B 1 48 ? 15.977 15.156 6.57 1 94.94 48 ARG B C 1
ATOM 1443 O O . ARG B 1 48 ? 14.812 14.836 6.836 1 94.94 48 ARG B O 1
ATOM 1450 N N . ILE B 1 49 ? 16.922 14.977 7.391 1 96.31 49 ILE B N 1
ATOM 1451 C CA . ILE B 1 49 ? 16.734 14.289 8.664 1 96.31 49 ILE B CA 1
ATOM 1452 C C . ILE B 1 49 ? 15.812 15.117 9.562 1 96.31 49 ILE B C 1
ATOM 1454 O O . ILE B 1 49 ? 14.906 14.57 10.195 1 96.31 49 ILE B O 1
ATOM 1458 N N . THR B 1 50 ? 16.031 16.391 9.602 1 96.44 50 THR B N 1
ATOM 1459 C CA . THR B 1 50 ? 15.219 17.281 10.398 1 96.44 50 THR B CA 1
ATOM 1460 C C . THR B 1 50 ? 13.766 17.25 9.938 1 96.44 50 THR B C 1
ATOM 1462 O O . THR B 1 50 ? 12.844 17.172 10.758 1 96.44 50 THR B O 1
ATOM 1465 N N . LEU B 1 51 ? 13.625 17.312 8.672 1 97.69 51 LEU B N 1
ATOM 1466 C CA . LEU B 1 51 ? 12.281 17.266 8.109 1 97.69 51 LEU B CA 1
ATOM 1467 C C . LEU B 1 51 ? 11.594 15.945 8.438 1 97.69 51 LEU B C 1
ATOM 1469 O O . LEU B 1 51 ? 10.414 15.922 8.789 1 97.69 51 LEU B O 1
ATOM 1473 N N . TYR B 1 52 ? 12.336 14.898 8.383 1 97.69 52 TYR B N 1
ATOM 1474 C CA . TYR B 1 52 ? 11.805 13.578 8.688 1 97.69 52 TYR B CA 1
ATOM 1475 C C . TYR B 1 52 ? 11.336 13.5 10.133 1 97.69 52 TYR B C 1
ATOM 1477 O O . TYR B 1 52 ? 10.25 12.992 10.414 1 97.69 52 TYR B O 1
ATOM 1485 N N . ARG B 1 53 ? 12.094 13.961 10.969 1 96.94 53 ARG B N 1
ATOM 1486 C CA . ARG B 1 53 ? 11.766 13.93 12.391 1 96.94 53 ARG B CA 1
ATOM 1487 C C . ARG B 1 53 ? 10.531 14.766 12.688 1 96.94 53 ARG B C 1
ATOM 1489 O O . ARG B 1 53 ? 9.711 14.391 13.531 1 96.94 53 ARG B O 1
ATOM 1496 N N . ALA B 1 54 ? 10.477 15.953 12.031 1 97.5 54 ALA B N 1
ATOM 1497 C CA . ALA B 1 54 ? 9.281 16.766 12.188 1 97.5 54 ALA B CA 1
ATOM 1498 C C . ALA B 1 54 ? 8.031 16 11.758 1 97.5 54 ALA B C 1
ATOM 1500 O O . ALA B 1 54 ? 7.031 15.969 12.484 1 97.5 54 ALA B O 1
ATOM 1501 N N . LEU B 1 55 ? 8.125 15.398 10.617 1 96.88 55 LEU B N 1
ATOM 1502 C CA . LEU B 1 55 ? 6.992 14.625 10.102 1 96.88 55 LEU B CA 1
ATOM 1503 C C . LEU B 1 55 ? 6.629 13.492 11.055 1 96.88 55 LEU B C 1
ATOM 1505 O O . LEU B 1 55 ? 5.449 13.25 11.312 1 96.88 55 LEU B O 1
ATOM 1509 N N . LYS B 1 56 ? 7.641 12.812 11.586 1 95.81 56 LYS B N 1
ATOM 1510 C CA . LYS B 1 56 ? 7.391 11.703 12.5 1 95.81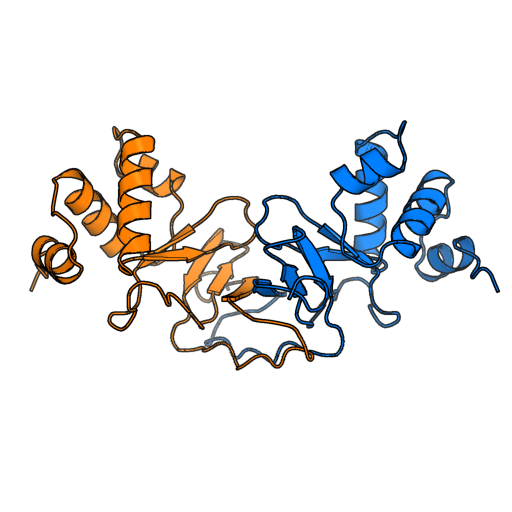 56 LYS B CA 1
ATOM 1511 C C . LYS B 1 56 ? 6.738 12.18 13.789 1 95.81 56 LYS B C 1
ATOM 1513 O O . LYS B 1 56 ? 5.84 11.523 14.32 1 95.81 56 LYS B O 1
ATOM 1518 N N . LYS B 1 57 ? 7.23 13.281 14.273 1 95.69 57 LYS B N 1
ATOM 1519 C CA . LYS B 1 57 ? 6.602 13.875 15.445 1 95.69 57 LYS B CA 1
ATOM 1520 C C . LYS B 1 57 ? 5.148 14.242 15.164 1 95.69 57 LYS B C 1
ATOM 1522 O O . LYS B 1 57 ? 4.266 13.984 15.984 1 95.69 57 LYS B O 1
ATOM 1527 N N . PHE B 1 58 ? 4.879 14.898 13.992 1 95.38 58 PHE B N 1
ATOM 1528 C CA . PHE B 1 58 ? 3.518 15.234 13.586 1 95.38 58 PHE B CA 1
ATOM 1529 C C . PHE B 1 58 ? 2.643 13.992 13.539 1 95.38 58 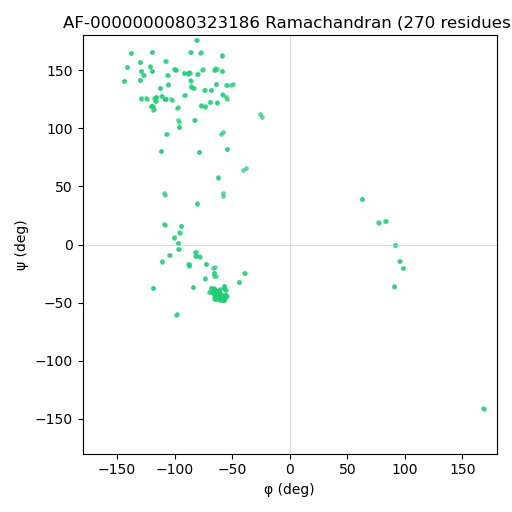PHE B C 1
ATOM 1531 O O . PHE B 1 58 ? 1.488 14.016 13.969 1 95.38 58 PHE B O 1
ATOM 1538 N N . GLU B 1 59 ? 3.17 12.938 12.992 1 92.56 59 GLU B N 1
ATOM 1539 C CA . GLU B 1 59 ? 2.443 11.68 12.875 1 92.56 59 GLU B CA 1
ATOM 1540 C C . GLU B 1 59 ? 2.135 11.086 14.25 1 92.56 59 GLU B C 1
ATOM 1542 O O . GLU B 1 59 ? 1.005 10.672 14.516 1 92.56 59 GLU B O 1
ATOM 1547 N N . GLU B 1 60 ? 3.088 11.07 15.078 1 90.62 60 GLU B N 1
ATOM 1548 C CA . GLU B 1 60 ? 2.955 10.555 16.438 1 90.62 60 GLU B CA 1
ATOM 1549 C C . GLU B 1 60 ? 1.844 11.273 17.203 1 90.62 60 GLU B C 1
ATOM 1551 O O . GLU B 1 60 ? 1.109 10.656 17.969 1 90.62 60 GLU B O 1
ATOM 1556 N N . LYS B 1 61 ? 1.737 12.516 16.922 1 91.69 61 LYS B N 1
ATOM 1557 C CA . LYS B 1 61 ? 0.809 13.352 17.688 1 91.69 61 LYS B CA 1
ATOM 1558 C C . LYS B 1 61 ? -0.521 13.5 16.953 1 91.69 61 LYS B C 1
ATOM 1560 O O . LYS B 1 61 ? -1.384 14.273 17.375 1 91.69 61 LYS B O 1
ATOM 1565 N N . GLY B 1 62 ? -0.667 12.883 15.812 1 90 62 GLY B N 1
ATOM 1566 C CA . GLY B 1 62 ? -1.938 12.836 15.109 1 90 62 GLY B CA 1
ATOM 1567 C C . GLY B 1 62 ? -2.203 14.078 14.273 1 90 62 GLY B C 1
ATOM 1568 O O . GLY B 1 62 ? -3.359 14.43 14.031 1 90 62 GLY B O 1
ATOM 1569 N N . LEU B 1 63 ? -1.212 14.773 13.961 1 92.25 63 LEU B N 1
ATOM 1570 C CA . LEU B 1 63 ? -1.363 15.953 13.109 1 92.25 63 LEU B CA 1
ATOM 1571 C C . LEU B 1 63 ? -1.356 15.555 11.641 1 92.25 63 LEU B C 1
ATOM 1573 O O . LEU B 1 63 ? -2.086 16.141 10.836 1 92.25 63 LEU B O 1
ATOM 1577 N N . VAL B 1 64 ? -0.53 14.547 11.312 1 93.38 64 VAL B N 1
ATOM 1578 C CA . VAL B 1 64 ? -0.508 14 9.961 1 93.38 64 VAL B CA 1
ATOM 1579 C C . VAL B 1 64 ? -0.622 12.477 10.016 1 93.38 64 VAL B C 1
ATOM 1581 O O . VAL B 1 64 ? -0.412 11.875 11.07 1 93.38 64 VAL B O 1
ATOM 1584 N N . HIS B 1 65 ? -1.065 11.891 8.953 1 91.12 65 HIS B N 1
ATOM 1585 C CA . HIS B 1 65 ? -1.009 10.445 8.781 1 91.12 65 HIS B CA 1
ATOM 1586 C C . HIS B 1 65 ? -0.21 10.07 7.535 1 91.12 65 HIS B C 1
ATOM 1588 O O . HIS B 1 65 ? -0.057 10.883 6.621 1 91.12 65 HIS B O 1
ATOM 1594 N N . SER B 1 66 ? 0.338 8.945 7.578 1 91.25 66 SER B N 1
ATOM 1595 C CA . SER B 1 66 ? 1.138 8.461 6.457 1 91.25 66 SER B CA 1
ATOM 1596 C C . SER B 1 66 ? 0.336 7.508 5.574 1 91.25 66 SER B C 1
ATOM 1598 O O . SER B 1 66 ? -0.579 6.832 6.051 1 91.25 66 SER B O 1
ATOM 1600 N N . ILE B 1 67 ? 0.68 7.5 4.309 1 90.19 67 ILE B N 1
ATOM 1601 C CA . ILE B 1 67 ? -0.003 6.691 3.303 1 90.19 67 ILE B CA 1
ATOM 1602 C C . ILE B 1 67 ? 1.02 5.879 2.512 1 90.19 67 ILE B C 1
ATOM 1604 O O . ILE B 1 67 ? 2.021 6.418 2.039 1 90.19 67 ILE B O 1
ATOM 1608 N N . ASP B 1 68 ? 0.773 4.641 2.506 1 88.25 68 ASP B N 1
ATOM 1609 C CA . ASP B 1 68 ? 1.506 3.781 1.582 1 88.25 68 ASP B CA 1
ATOM 1610 C C . ASP B 1 68 ? 0.703 3.535 0.306 1 88.25 68 ASP B C 1
ATOM 1612 O O . ASP B 1 68 ? -0.208 2.705 0.29 1 88.25 68 ASP B O 1
ATOM 1616 N N . ASP B 1 69 ? 1.092 4.273 -0.716 1 89.19 69 ASP B N 1
ATOM 1617 C CA . ASP B 1 69 ? 0.277 4.195 -1.925 1 89.19 69 ASP B CA 1
ATOM 1618 C C . ASP B 1 69 ? 0.921 3.281 -2.963 1 89.19 69 ASP B C 1
ATOM 1620 O O . ASP B 1 69 ? 0.526 3.283 -4.133 1 89.19 69 ASP B O 1
ATOM 1624 N N . GLY B 1 70 ? 2.02 2.59 -2.637 1 81.75 70 GLY B N 1
ATOM 1625 C CA . GLY B 1 70 ? 2.643 1.608 -3.51 1 81.75 70 GLY B CA 1
ATOM 1626 C C . GLY B 1 70 ? 3.715 2.203 -4.402 1 81.75 70 GLY B C 1
ATOM 1627 O O . GLY B 1 70 ? 4.336 1.489 -5.195 1 81.75 70 GLY B O 1
ATOM 1628 N N . THR B 1 71 ? 3.951 3.473 -4.297 1 85.44 71 THR B N 1
ATOM 1629 C CA . THR B 1 71 ? 4.938 4.113 -5.164 1 85.44 71 THR B CA 1
ATOM 1630 C C . THR B 1 71 ? 6.348 3.912 -4.617 1 85.44 71 THR B C 1
ATOM 1632 O O . THR B 1 71 ? 7.328 4.238 -5.285 1 85.44 71 THR B O 1
ATOM 1635 N N . GLY B 1 72 ? 6.375 3.348 -3.449 1 81.69 72 GLY B N 1
ATOM 1636 C CA . GLY B 1 72 ? 7.688 3.156 -2.854 1 81.69 72 GLY B CA 1
ATOM 1637 C C . GLY B 1 72 ? 8.055 4.234 -1.853 1 81.69 72 GLY B C 1
ATOM 1638 O O . GLY B 1 72 ? 8.984 4.07 -1.06 1 81.69 72 GLY B O 1
ATOM 1639 N N . ALA B 1 73 ? 7.441 5.328 -1.913 1 87.62 73 ALA B N 1
ATOM 1640 C CA . ALA B 1 73 ? 7.676 6.395 -0.945 1 87.62 73 ALA B CA 1
ATOM 1641 C C . ALA B 1 73 ? 6.445 6.617 -0.067 1 87.62 73 ALA B C 1
ATOM 1643 O O . ALA B 1 73 ? 5.32 6.664 -0.566 1 87.62 73 ALA B O 1
ATOM 1644 N N . THR B 1 74 ? 6.742 6.734 1.192 1 91.38 74 THR B N 1
ATOM 1645 C CA . THR B 1 74 ? 5.66 7.09 2.105 1 91.38 74 THR B CA 1
ATOM 1646 C C . THR B 1 74 ? 5.191 8.523 1.863 1 91.38 74 THR B C 1
ATOM 1648 O O . THR B 1 74 ? 6.012 9.422 1.67 1 91.38 74 THR B O 1
ATOM 1651 N N . LYS B 1 75 ? 3.906 8.711 1.788 1 94.88 75 LYS B N 1
ATOM 1652 C CA . LYS B 1 75 ? 3.346 10.055 1.667 1 94.88 75 LYS B CA 1
ATOM 1653 C C . LYS B 1 75 ? 2.66 10.477 2.961 1 94.88 75 LYS B C 1
ATOM 1655 O O . LYS B 1 75 ? 2.258 9.633 3.766 1 94.88 75 LYS B O 1
ATOM 1660 N N . TYR B 1 76 ? 2.537 11.82 3.121 1 95.44 76 TYR B N 1
ATOM 1661 C CA . TYR B 1 76 ? 1.961 12.383 4.336 1 95.44 76 TYR B CA 1
ATOM 1662 C C . TYR B 1 76 ? 0.882 13.406 4.008 1 95.44 76 TYR B C 1
ATOM 1664 O O . TYR B 1 76 ? 1.027 14.188 3.062 1 95.44 76 TYR B O 1
ATOM 1672 N N . ALA B 1 77 ? -0.167 13.422 4.777 1 94.19 77 ALA B N 1
ATOM 1673 C CA . ALA B 1 77 ? -1.241 14.406 4.676 1 94.19 77 ALA B CA 1
ATOM 1674 C C . ALA B 1 77 ? -1.745 14.812 6.059 1 94.19 77 ALA B C 1
ATOM 1676 O O . ALA B 1 77 ? -1.623 14.047 7.02 1 94.19 77 ALA B O 1
ATOM 1677 N N . LEU B 1 78 ? -2.229 15.945 6.117 1 92.62 78 LEU B N 1
ATOM 1678 C CA . LEU B 1 78 ? -2.811 16.406 7.371 1 92.62 78 LEU B CA 1
ATOM 1679 C C . LEU B 1 78 ? -4.027 15.57 7.75 1 92.62 78 LEU B C 1
ATOM 1681 O O . LEU B 1 78 ? -4.832 15.211 6.887 1 92.62 78 LEU B O 1
ATOM 1685 N N . CYS B 1 79 ? -4.102 15.266 9.016 1 88.44 79 CYS B N 1
ATOM 1686 C CA . CYS B 1 79 ? -5.273 14.57 9.531 1 88.44 79 CYS B CA 1
ATOM 1687 C C . CYS B 1 79 ? -6.461 15.516 9.664 1 88.44 79 CYS B C 1
ATOM 1689 O O . CYS B 1 79 ? -6.277 16.734 9.781 1 88.44 79 CYS B O 1
ATOM 1691 N N . GLU B 1 80 ? -7.645 14.867 9.492 1 77.5 80 GLU B N 1
ATOM 1692 C CA . GLU B 1 80 ? -8.828 15.664 9.812 1 77.5 80 GLU B CA 1
ATOM 1693 C C . GLU B 1 80 ? -8.852 16.047 11.289 1 77.5 80 GLU B C 1
ATOM 1695 O O . GLU B 1 80 ? -8.172 15.422 12.109 1 77.5 80 GLU B O 1
ATOM 1700 N N . GLU B 1 81 ? -9.406 17.094 11.602 1 67.31 81 GLU B N 1
ATOM 1701 C CA . GLU B 1 81 ? -9.414 17.703 12.93 1 67.31 81 GLU B CA 1
ATOM 1702 C C . GLU B 1 81 ? -9.672 16.656 14.008 1 67.31 81 GLU B C 1
ATOM 1704 O O . GLU B 1 81 ? -9.117 16.734 15.109 1 67.31 81 GLU B O 1
ATOM 1709 N N . ASP B 1 82 ? -10.43 15.617 13.766 1 62.81 82 ASP B N 1
ATOM 1710 C CA . ASP B 1 82 ? -10.82 14.688 14.82 1 62.81 82 ASP B CA 1
ATOM 1711 C C . ASP B 1 82 ? -9.867 13.492 14.883 1 62.81 82 ASP B C 1
ATOM 1713 O O . ASP B 1 82 ? -10.148 12.5 15.555 1 62.81 82 ASP B O 1
ATOM 1717 N N . CYS B 1 83 ? -8.797 13.695 14.273 1 64.88 83 CYS B N 1
ATOM 1718 C CA . CYS B 1 83 ? -7.848 12.586 14.289 1 64.88 83 CYS B CA 1
ATOM 1719 C C . CYS B 1 83 ? -7.035 12.578 15.586 1 64.88 83 CYS B C 1
ATOM 1721 O O . CYS B 1 83 ? -6.52 13.617 16 1 64.88 83 CYS B O 1
ATOM 1723 N N . VAL B 1 84 ? -7.301 11.625 16.531 1 60.97 84 VAL B N 1
ATOM 1724 C CA . VAL B 1 84 ? -6.637 11.531 17.828 1 60.97 84 VAL B CA 1
ATOM 1725 C C . VAL B 1 84 ? -5.355 10.711 17.688 1 60.97 84 VAL B C 1
ATOM 1727 O O . VAL B 1 84 ? -5.258 9.836 16.828 1 60.97 84 VAL B O 1
ATOM 1730 N N . ALA B 1 85 ? -4.34 11.055 18.5 1 59.22 85 ALA B N 1
ATOM 1731 C CA . ALA B 1 85 ? -3.066 10.352 18.625 1 59.22 85 ALA B CA 1
ATOM 1732 C C . ALA B 1 85 ? -3.281 8.859 18.859 1 59.22 85 ALA B C 1
ATOM 1734 O O . ALA B 1 85 ? -4.164 8.469 19.625 1 59.22 85 ALA B O 1
ATOM 1735 N N . GLY B 1 86 ? -2.471 7.977 18.172 1 56.38 86 GLY B N 1
ATOM 1736 C CA . GLY B 1 86 ? -2.467 6.539 18.406 1 56.38 86 GLY B CA 1
ATOM 1737 C C . GLY B 1 86 ? -3.445 5.793 17.516 1 56.38 86 GLY B C 1
ATOM 1738 O O . GLY B 1 86 ? -3.381 4.566 17.406 1 56.38 86 GLY B O 1
ATOM 1739 N N . HIS B 1 87 ? -4.543 6.402 17.266 1 54.12 87 HIS B N 1
ATOM 1740 C CA . HIS B 1 87 ? -5.547 5.719 16.453 1 54.12 87 HIS B CA 1
ATOM 1741 C C . HIS B 1 87 ? -5.66 6.336 15.07 1 54.12 87 HIS B C 1
ATOM 1743 O O . HIS B 1 87 ? -6.645 7.016 14.766 1 54.12 87 HIS B O 1
ATOM 1749 N N . HIS B 1 88 ? -4.578 6.59 14.586 1 53.12 88 HIS B N 1
ATOM 1750 C CA . HIS B 1 88 ? -4.691 7.141 13.242 1 53.12 88 HIS B CA 1
ATOM 1751 C C . HIS B 1 88 ? -5.43 6.18 12.312 1 53.12 88 HIS B C 1
ATOM 1753 O O . HIS B 1 88 ? -4.812 5.34 11.664 1 53.12 88 HIS B O 1
ATOM 1759 N N . HIS B 1 89 ? -6.473 5.617 12.891 1 55.06 89 HIS B N 1
ATOM 1760 C CA . HIS B 1 89 ? -7.23 4.781 11.977 1 55.06 89 HIS B CA 1
ATOM 1761 C C . HIS B 1 89 ? -7.801 5.602 10.82 1 55.06 89 HIS B C 1
ATOM 1763 O O . HIS B 1 89 ? -8.922 6.105 10.906 1 55.06 89 HIS B O 1
ATOM 1769 N N . ASP B 1 90 ? -6.879 6.266 10.07 1 60.34 90 ASP B N 1
ATOM 1770 C CA . ASP B 1 90 ? -7.504 6.898 8.914 1 60.34 90 ASP B CA 1
ATOM 1771 C C . ASP B 1 90 ? -8.289 5.879 8.094 1 60.34 90 ASP B C 1
ATOM 1773 O O . ASP B 1 90 ? -7.73 5.227 7.207 1 60.34 90 ASP B O 1
ATOM 1777 N N . LEU B 1 91 ? -9.422 5.668 8.57 1 75.38 91 LEU B N 1
ATOM 1778 C CA . LEU B 1 91 ? -10.336 4.676 8.023 1 75.38 91 LEU B CA 1
ATOM 1779 C C . LEU B 1 91 ? -11.062 5.227 6.801 1 75.38 91 LEU B C 1
ATOM 1781 O O . LEU B 1 91 ? -12.281 5.074 6.676 1 75.38 91 LEU B O 1
ATOM 1785 N N . HIS B 1 92 ? -10.211 6.109 5.996 1 87.62 92 HIS B N 1
ATOM 1786 C CA . HIS B 1 92 ? -10.844 6.555 4.762 1 87.62 92 HIS B CA 1
ATOM 1787 C C . HIS B 1 92 ? -10.047 6.113 3.539 1 87.62 92 HIS B C 1
ATOM 1789 O O . HIS B 1 92 ? -8.914 5.652 3.668 1 87.62 92 HIS B O 1
ATOM 1795 N N . VAL B 1 93 ? -10.719 6.227 2.4 1 91.06 93 VAL B N 1
ATOM 1796 C CA . VAL B 1 93 ? -10.141 5.793 1.131 1 91.06 93 VAL B CA 1
ATOM 1797 C C . VAL B 1 93 ? -9.078 6.793 0.68 1 91.06 93 VAL B C 1
ATOM 1799 O O . VAL B 1 93 ? -9.281 8.008 0.778 1 91.06 93 VAL B O 1
ATOM 1802 N N . HIS B 1 94 ? -7.957 6.32 0.294 1 94.31 94 HIS B N 1
ATOM 1803 C CA . HIS B 1 94 ? -6.953 7.113 -0.402 1 94.31 94 HIS B CA 1
ATOM 1804 C C . HIS B 1 94 ? -6.902 6.766 -1.886 1 94.31 94 HIS B C 1
ATOM 1806 O O . HIS B 1 94 ? -6.98 5.59 -2.254 1 94.31 94 HIS B O 1
ATOM 1812 N N . PHE B 1 95 ? -6.793 7.805 -2.727 1 95.62 95 PHE B N 1
ATOM 1813 C CA . PHE B 1 95 ? -6.801 7.637 -4.176 1 95.62 95 PHE B CA 1
ATOM 1814 C C . PHE B 1 95 ? -5.473 8.07 -4.781 1 95.62 95 PHE B C 1
ATOM 1816 O O . PHE B 1 95 ? -5.004 9.188 -4.531 1 95.62 95 PHE B O 1
ATOM 1823 N N . PHE B 1 96 ? -4.895 7.219 -5.543 1 96.38 96 PHE B N 1
ATOM 1824 C CA . PHE B 1 96 ? -3.686 7.531 -6.297 1 96.38 96 PHE B CA 1
ATOM 1825 C C . PHE B 1 96 ? -3.994 7.652 -7.785 1 96.38 96 PHE B C 1
ATOM 1827 O O . PHE B 1 96 ? -4.492 6.707 -8.398 1 96.38 96 PHE B O 1
ATOM 1834 N N . CYS B 1 97 ? -3.639 8.727 -8.352 1 97.44 97 CYS B N 1
ATOM 1835 C CA . CYS B 1 97 ? -3.893 8.969 -9.766 1 97.44 97 CYS B CA 1
ATOM 1836 C C . CYS B 1 97 ? -2.711 8.516 -10.617 1 97.44 97 CYS B C 1
ATOM 1838 O O . CYS B 1 97 ? -1.586 8.977 -10.422 1 97.44 97 CYS B O 1
ATOM 1840 N N . ASN B 1 98 ? -2.973 7.762 -11.586 1 95.5 98 ASN B N 1
ATOM 1841 C CA . ASN B 1 98 ? -1.939 7.223 -12.461 1 95.5 98 ASN B CA 1
ATOM 1842 C C . ASN B 1 98 ? -1.469 8.258 -13.477 1 95.5 98 ASN B C 1
ATOM 1844 O O . ASN B 1 98 ? -0.441 8.07 -14.133 1 95.5 98 ASN B O 1
ATOM 1848 N N . THR B 1 99 ? -2.102 9.328 -13.586 1 96.56 99 THR B N 1
ATOM 1849 C CA . THR B 1 99 ? -1.763 10.359 -14.562 1 96.56 99 THR B CA 1
ATOM 1850 C C . THR B 1 99 ? -0.934 11.461 -13.914 1 96.56 99 THR B C 1
ATOM 1852 O O . THR B 1 99 ? 0.236 11.648 -14.258 1 96.56 99 THR B O 1
ATOM 1855 N N . CYS B 1 100 ? -1.395 12.133 -12.961 1 96.62 100 CYS B N 1
ATOM 1856 C CA . CYS B 1 100 ? -0.674 13.242 -12.344 1 96.62 100 CYS B CA 1
ATOM 1857 C C . CYS B 1 100 ? 0.243 12.75 -11.234 1 96.62 100 CYS B C 1
ATOM 1859 O O . CYS B 1 100 ? 1.089 13.492 -10.742 1 96.62 100 CYS B O 1
ATOM 1861 N N . ARG B 1 101 ? -0.023 11.5 -10.75 1 95.81 101 ARG B N 1
ATOM 1862 C CA . ARG B 1 101 ? 0.814 10.797 -9.781 1 95.81 101 ARG B CA 1
ATOM 1863 C C . ARG B 1 101 ? 0.592 11.344 -8.375 1 95.81 101 ARG B C 1
ATOM 1865 O O . ARG B 1 101 ? 1.431 11.148 -7.492 1 95.81 101 ARG B O 1
ATOM 1872 N N . GLU B 1 102 ? -0.543 12.023 -8.203 1 96.31 102 GLU B N 1
ATOM 1873 C CA . GLU B 1 102 ? -0.859 12.547 -6.879 1 96.31 102 GLU B CA 1
ATOM 1874 C C . GLU B 1 102 ? -1.702 11.555 -6.082 1 96.31 102 GLU B C 1
ATOM 1876 O O . GLU B 1 102 ? -2.512 10.82 -6.652 1 96.31 102 GLU B O 1
ATOM 1881 N N . THR B 1 103 ? -1.517 11.531 -4.754 1 96.56 103 THR B N 1
ATOM 1882 C CA . THR B 1 103 ? -2.346 10.781 -3.818 1 96.56 103 THR B CA 1
ATOM 1883 C C . THR B 1 103 ? -3.238 11.719 -3.012 1 96.56 103 THR B C 1
ATOM 1885 O O . THR B 1 103 ? -2.75 12.664 -2.393 1 96.56 103 THR B O 1
ATOM 1888 N N . SER B 1 104 ? -4.5 11.469 -3.045 1 94.94 104 SER B N 1
ATOM 1889 C CA . SER B 1 104 ? -5.449 12.305 -2.314 1 94.94 104 SER B CA 1
ATOM 1890 C C . SER B 1 104 ? -6.227 11.492 -1.285 1 94.94 104 SER B C 1
ATOM 1892 O O . SER B 1 104 ? -6.52 10.32 -1.511 1 94.94 104 SER B O 1
ATOM 1894 N N . CYS B 1 105 ? -6.586 12.164 -0.218 1 92.69 105 CYS B N 1
ATOM 1895 C CA . CYS B 1 105 ? -7.496 11.594 0.766 1 92.69 105 CYS B CA 1
ATOM 1896 C C . CYS B 1 105 ? -8.945 11.828 0.368 1 92.69 105 CYS B C 1
ATOM 1898 O O . CYS B 1 105 ? -9.297 12.906 -0.108 1 92.69 105 CYS B O 1
ATOM 1900 N N . LEU B 1 106 ? -9.75 10.812 0.507 1 91.06 106 LEU B N 1
ATOM 1901 C CA . LEU B 1 106 ? -11.195 10.945 0.335 1 91.06 106 LEU B CA 1
ATOM 1902 C C . LEU B 1 106 ? -11.922 10.758 1.661 1 91.06 106 LEU B C 1
ATOM 1904 O O . LEU B 1 106 ? -12.5 9.695 1.908 1 91.06 106 LEU B O 1
ATOM 1908 N N . PRO B 1 107 ? -11.984 11.742 2.5 1 85.81 107 PRO B N 1
ATOM 1909 C CA . PRO B 1 107 ? -12.422 11.609 3.889 1 85.81 107 PRO B CA 1
ATOM 1910 C C . PRO B 1 107 ? -13.898 11.219 4.004 1 85.81 107 PRO B C 1
ATOM 1912 O O . PRO B 1 107 ? -14.305 10.633 5.008 1 85.81 107 PRO B O 1
ATOM 1915 N N . LYS B 1 108 ? -14.648 11.516 3.051 1 84.5 108 LYS B N 1
ATOM 1916 C CA . LYS B 1 108 ? -16.062 11.203 3.102 1 84.5 108 LYS B CA 1
ATOM 1917 C C . LYS B 1 108 ? -16.328 9.742 2.717 1 84.5 108 LYS B C 1
ATOM 1919 O O . LYS B 1 108 ? -17.453 9.25 2.857 1 84.5 108 LYS B O 1
ATOM 1924 N N . HIS B 1 109 ? -15.359 9.148 2.254 1 83.94 109 HIS B N 1
ATOM 1925 C CA . HIS B 1 109 ? -15.469 7.746 1.864 1 83.94 109 HIS B CA 1
ATOM 1926 C C . HIS B 1 109 ? -14.734 6.84 2.854 1 83.94 109 HIS B C 1
ATOM 1928 O O . HIS B 1 109 ? -13.539 6.59 2.705 1 83.94 109 HIS B O 1
ATOM 1934 N N . HIS B 1 110 ? -15.523 6.355 3.77 1 82.94 110 HIS B N 1
ATOM 1935 C CA . HIS B 1 110 ? -14.977 5.547 4.852 1 82.94 110 HIS B CA 1
ATOM 1936 C C . HIS B 1 110 ? -14.727 4.113 4.402 1 82.94 110 HIS B C 1
ATOM 1938 O O . HIS B 1 110 ? -15.445 3.6 3.539 1 82.94 110 HIS B O 1
ATOM 1944 N N . ILE B 1 111 ? -13.703 3.549 4.969 1 82.94 111 ILE B N 1
ATOM 1945 C CA . ILE B 1 111 ? -13.445 2.129 4.754 1 82.94 111 ILE B CA 1
ATOM 1946 C C . ILE B 1 111 ? -14.469 1.301 5.535 1 82.94 111 ILE B C 1
ATOM 1948 O O . ILE B 1 111 ? -14.594 1.451 6.754 1 82.94 111 ILE B O 1
ATOM 1952 N N . PRO B 1 112 ? -15.172 0.587 4.746 1 78.12 112 PRO B N 1
ATOM 1953 C CA . PRO B 1 112 ? -16.094 -0.264 5.492 1 78.12 112 PRO B CA 1
ATOM 1954 C C . PRO B 1 112 ? -15.391 -1.202 6.465 1 78.12 112 PRO B C 1
ATOM 1956 O O . PRO B 1 112 ? -14.203 -1.498 6.289 1 78.12 112 PRO B O 1
ATOM 1959 N N . GLN B 1 113 ? -16.141 -1.483 7.578 1 78.81 113 GLN B N 1
ATOM 1960 C CA . GLN B 1 113 ? -15.594 -2.459 8.516 1 78.81 113 GLN B CA 1
ATOM 1961 C C . GLN B 1 113 ? -15.258 -3.768 7.805 1 78.81 113 GLN B C 1
ATOM 1963 O O . GLN B 1 113 ? -16.094 -4.32 7.082 1 78.81 113 GLN B O 1
ATOM 1968 N N . ILE B 1 114 ? -14.055 -4.176 7.961 1 81.94 114 ILE B N 1
ATOM 1969 C CA . ILE B 1 114 ? -13.594 -5.406 7.332 1 81.94 114 ILE B CA 1
ATOM 1970 C C . ILE B 1 114 ? -13.664 -6.555 8.336 1 81.94 114 ILE B C 1
ATOM 1972 O O . ILE B 1 114 ? -13.094 -6.469 9.422 1 81.94 114 ILE B O 1
ATOM 1976 N N . ALA B 1 115 ? -14.492 -7.551 7.969 1 84.3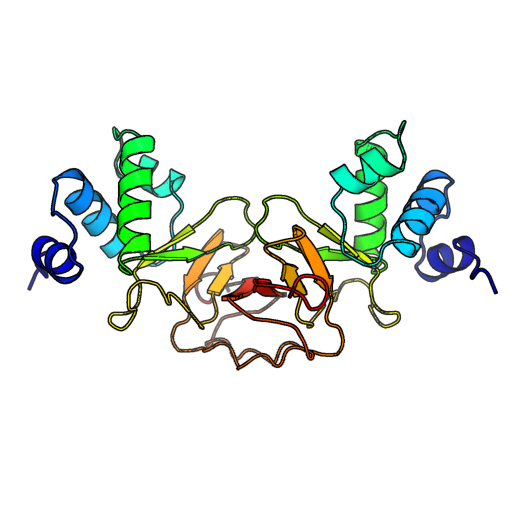8 115 ALA B N 1
ATOM 1977 C CA . ALA B 1 115 ? -14.547 -8.758 8.789 1 84.38 115 ALA B CA 1
ATOM 1978 C C . ALA B 1 115 ? -13.336 -9.648 8.531 1 84.38 115 ALA B C 1
ATOM 1980 O O . ALA B 1 115 ? -13.07 -10.031 7.387 1 84.38 115 ALA B O 1
ATOM 1981 N N . LEU B 1 116 ? -12.586 -9.852 9.609 1 90.94 116 LEU B N 1
ATOM 1982 C CA . LEU B 1 116 ? -11.453 -10.766 9.508 1 90.94 116 LEU B CA 1
ATOM 1983 C C . LEU B 1 116 ? -11.797 -12.133 10.078 1 90.94 116 LEU B C 1
ATOM 1985 O O . LEU B 1 116 ? -12.711 -12.258 10.898 1 90.94 116 LEU B O 1
ATOM 1989 N N . PRO B 1 117 ? -11.141 -13.141 9.539 1 91.81 117 PRO B N 1
ATOM 1990 C CA . PRO B 1 117 ? -11.367 -14.461 10.133 1 91.81 117 PRO B CA 1
ATOM 1991 C C . PRO B 1 117 ? -11 -14.516 11.609 1 91.81 117 PRO B C 1
ATOM 1993 O O . PRO B 1 117 ? -10.32 -13.625 12.117 1 91.81 117 PRO B O 1
ATOM 1996 N N . GLU B 1 118 ? -11.523 -15.555 12.219 1 92.25 118 GLU B N 1
ATOM 1997 C CA . GLU B 1 118 ? -11.234 -15.75 13.633 1 92.25 118 GLU B CA 1
ATOM 1998 C C . GLU B 1 118 ? -9.734 -15.789 13.891 1 92.25 118 GLU B C 1
ATOM 2000 O O . GLU B 1 118 ? -8.984 -16.406 13.125 1 92.25 118 GLU B O 1
ATOM 2005 N N . GLY B 1 119 ? -9.297 -15.109 14.984 1 94.06 119 GLY B N 1
ATOM 2006 C CA . GLY B 1 119 ? -7.914 -15.18 15.414 1 94.06 119 GLY B CA 1
ATOM 2007 C C . GLY B 1 119 ? -7.062 -14.039 14.891 1 94.06 119 GLY B C 1
ATOM 2008 O O . GLY B 1 119 ? -5.934 -13.836 15.344 1 94.06 119 GLY B O 1
ATOM 2009 N N . PHE B 1 120 ? -7.578 -13.359 13.938 1 94.94 120 PHE B N 1
ATOM 2010 C CA . PHE B 1 120 ? -6.836 -12.219 13.422 1 94.94 120 PHE B CA 1
ATOM 2011 C C . PHE B 1 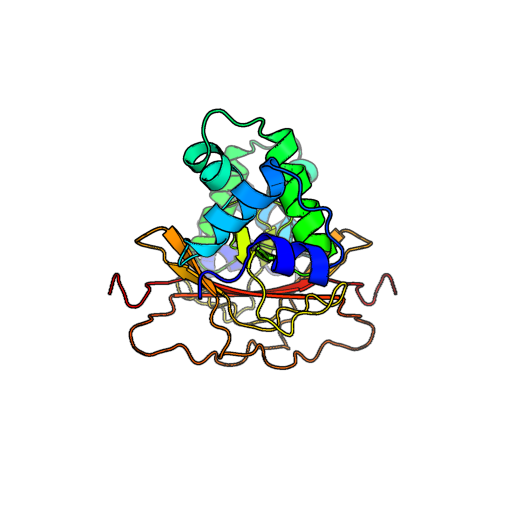120 ? -7.129 -10.969 14.242 1 94.94 120 PHE B C 1
ATOM 2013 O O . PHE B 1 120 ? -8.273 -10.734 14.641 1 94.94 120 PHE B O 1
ATOM 2020 N N . LYS B 1 121 ? -6.141 -10.195 14.469 1 94.38 121 LYS B N 1
ATOM 2021 C CA . LYS B 1 121 ? -6.289 -8.898 15.125 1 94.38 121 LYS B CA 1
ATOM 2022 C C . LYS B 1 121 ? -5.832 -7.762 14.219 1 94.38 121 LYS B C 1
ATOM 2024 O O . LYS B 1 121 ? -4.668 -7.711 13.812 1 94.38 121 LYS B O 1
ATOM 2029 N N . SER B 1 122 ? -6.727 -6.887 13.922 1 91.31 122 SER B N 1
ATOM 2030 C CA . SER B 1 122 ? -6.441 -5.758 13.047 1 91.31 122 SER B CA 1
ATOM 2031 C C . SER B 1 122 ? -5.805 -4.605 13.812 1 91.31 122 SER B C 1
ATOM 2033 O O . SER B 1 122 ? -6.254 -4.262 14.906 1 91.31 122 SER B O 1
ATOM 2035 N N . GLU B 1 123 ? -4.762 -4.023 13.273 1 88.31 123 GLU B N 1
ATOM 2036 C CA . GLU B 1 123 ? -4.117 -2.857 13.875 1 88.31 123 GLU B CA 1
ATOM 2037 C C . GLU B 1 123 ? -4.184 -1.652 12.938 1 88.31 123 GLU B C 1
ATOM 2039 O O . GLU B 1 123 ? -4.262 -0.51 13.398 1 88.31 123 GLU B O 1
ATOM 2044 N N . GLU B 1 124 ? -4.062 -1.852 11.703 1 87.06 124 GLU B N 1
ATOM 2045 C CA . GLU B 1 124 ? -4.086 -0.803 10.688 1 87.06 124 GLU B CA 1
ATOM 2046 C C . GLU B 1 124 ? -4.766 -1.285 9.414 1 87.06 124 GLU B C 1
ATOM 2048 O O . GLU B 1 124 ? -4.582 -2.432 9 1 87.06 124 GLU B O 1
ATOM 2053 N N . VAL B 1 125 ? -5.535 -0.437 8.812 1 88.06 125 VAL B N 1
ATOM 2054 C CA . VAL B 1 125 ? -6.188 -0.736 7.547 1 88.06 125 VAL B CA 1
ATOM 2055 C C . VAL B 1 125 ? -5.816 0.323 6.512 1 88.06 125 VAL B C 1
ATOM 2057 O O . VAL B 1 125 ? -5.934 1.522 6.77 1 88.06 125 VAL B O 1
ATOM 2060 N N . ASN B 1 126 ? -5.305 -0.112 5.402 1 88.81 126 ASN B N 1
ATOM 2061 C CA . ASN B 1 126 ? -4.941 0.771 4.301 1 88.81 126 ASN B CA 1
ATOM 2062 C C . ASN B 1 126 ? -5.699 0.418 3.023 1 88.81 126 ASN B C 1
ATOM 2064 O O . ASN B 1 126 ? -5.605 -0.706 2.529 1 88.81 126 ASN B O 1
ATOM 2068 N N . LEU B 1 127 ? -6.449 1.328 2.553 1 90.5 127 LEU B N 1
ATOM 2069 C CA . LEU B 1 127 ? -7.164 1.155 1.291 1 90.5 127 LEU B CA 1
ATOM 2070 C C . LEU B 1 127 ? -6.715 2.193 0.268 1 90.5 127 LEU B C 1
ATOM 2072 O O . LEU B 1 127 ? -6.902 3.395 0.475 1 90.5 127 LEU B O 1
ATOM 2076 N N . ILE B 1 128 ? -6.152 1.703 -0.761 1 91.75 128 ILE B N 1
ATOM 2077 C CA . ILE B 1 128 ? -5.699 2.559 -1.854 1 91.75 128 ILE B CA 1
ATOM 2078 C C . ILE B 1 128 ? -6.465 2.213 -3.129 1 91.75 128 ILE B C 1
ATOM 2080 O O . ILE B 1 128 ? -6.488 1.055 -3.551 1 91.75 128 ILE B O 1
ATOM 2084 N N . VAL B 1 129 ? -7.094 3.152 -3.705 1 91.88 129 VAL B N 1
ATOM 2085 C CA . VAL B 1 129 ? -7.664 3.029 -5.043 1 91.88 129 VAL B CA 1
ATOM 2086 C C . VAL B 1 129 ? -6.777 3.754 -6.051 1 91.88 129 VAL B C 1
ATOM 2088 O O . VAL B 1 129 ? -6.402 4.91 -5.84 1 91.88 129 VAL B O 1
ATOM 2091 N N . LYS B 1 130 ? -6.383 3.016 -7.055 1 92.88 130 LYS B N 1
ATOM 2092 C CA . LYS B 1 130 ? -5.594 3.625 -8.125 1 92.88 130 LYS B CA 1
ATOM 2093 C C . LYS B 1 130 ? -6.426 3.807 -9.391 1 92.88 130 LYS B C 1
ATOM 2095 O O . LYS B 1 130 ? -7.242 2.947 -9.727 1 92.88 130 LYS B O 1
ATOM 2100 N N . GLY B 1 131 ? -6.148 4.859 -10.094 1 94.94 131 GLY B N 1
ATOM 2101 C CA . GLY B 1 131 ? -6.855 5.172 -11.328 1 94.94 131 GLY B CA 1
ATOM 2102 C C . GLY B 1 131 ? -6.582 6.574 -11.836 1 94.94 131 GLY B C 1
ATOM 2103 O O . GLY B 1 131 ? -5.438 7.035 -11.812 1 94.94 131 GLY B O 1
ATOM 2104 N N . VAL B 1 132 ? -7.691 7.176 -12.352 1 97.44 132 VAL B N 1
ATOM 2105 C CA . VAL B 1 132 ? -7.578 8.531 -12.867 1 97.44 132 VAL B CA 1
ATOM 2106 C C . VAL B 1 132 ? -8.469 9.469 -12.055 1 97.44 132 VAL B C 1
ATOM 2108 O O . VAL B 1 132 ? -9.656 9.195 -11.852 1 97.44 132 VAL B O 1
ATOM 2111 N N . CYS B 1 133 ? -7.859 10.508 -11.562 1 96.62 133 CYS B N 1
ATOM 2112 C CA . CYS B 1 133 ? -8.609 11.406 -10.695 1 96.62 133 CYS B CA 1
ATOM 2113 C C . CYS B 1 133 ? -9.453 12.375 -11.508 1 96.62 133 CYS B C 1
ATOM 2115 O O . CYS B 1 133 ? -9.352 12.414 -12.734 1 96.62 133 CYS B O 1
ATOM 2117 N N . ASN B 1 134 ? -10.289 13.234 -10.789 1 95.38 134 ASN B N 1
ATOM 2118 C CA . ASN B 1 134 ? -11.281 14.117 -11.414 1 95.38 134 ASN B CA 1
ATOM 2119 C C . ASN B 1 134 ? -10.609 15.281 -12.125 1 95.38 134 ASN B C 1
ATOM 2121 O O . ASN B 1 134 ? -11.242 15.953 -12.953 1 95.38 134 ASN B O 1
ATOM 2125 N N . LYS B 1 135 ? -9.383 15.57 -11.852 1 95.69 135 LYS B N 1
ATOM 2126 C CA . LYS B 1 135 ? -8.664 16.656 -12.5 1 95.69 135 LYS B CA 1
ATOM 2127 C C . LYS B 1 135 ? -7.996 16.188 -13.789 1 95.69 135 LYS B C 1
ATOM 2129 O O . LYS B 1 135 ? -7.555 17 -14.602 1 95.69 135 LYS B O 1
ATOM 2134 N N . CYS B 1 136 ? -7.828 14.883 -14 1 96 136 CYS B N 1
ATOM 2135 C CA . CYS B 1 136 ? -7.074 14.328 -15.117 1 96 136 CYS B CA 1
ATOM 2136 C C . CYS B 1 136 ? -8 13.617 -16.109 1 96 136 CYS B C 1
ATOM 2138 O O . CYS B 1 136 ? -7.57 13.188 -17.172 1 96 136 CYS B O 1
ATOM 2140 N N . VAL B 1 137 ? -9.211 13.344 -15.664 1 81.81 137 VAL B N 1
ATOM 2141 C CA . VAL B 1 137 ? -10.133 12.68 -16.594 1 81.81 137 VAL B CA 1
ATOM 2142 C C . VAL B 1 137 ? -10.414 13.594 -17.781 1 81.81 137 VAL B C 1
ATOM 2144 O O . VAL B 1 137 ? -10.539 14.812 -17.625 1 81.81 137 VAL B O 1
#